Protein AF-A0A2N5A5X5-F1 (afdb_monomer)

Mean predicted aligned error: 16.69 Å

Foldseek 3Di:
DDDPVSVVVVVVVVVVVVVVVVVVVVVVVVVVVVVVVVPDDDDDDDDDDDDDDDDDDDDDDDDDDDDDDDDDDDDDDDPPVPQDPVNVVVVVCVVQQKDKDKDKDDDDDDDPPAADAADPFLPPFDVVRDRWIKMKIKIKHWPDDPPLKTKIWIWIKIWIFHPRDPDTDADPPDRTHIDTQWTKMWMACPDPQFRHKIKMWFRDWDDWDAPNRRRHTPDTDPADTWIWIWQRDDPPDTKIKIKGKDWDFACDPDDPDDPGTDTDIDIDIDID

Structure (mmCIF, N/CA/C/O backbone):
data_AF-A0A2N5A5X5-F1
#
_entry.id   AF-A0A2N5A5X5-F1
#
loop_
_atom_site.group_PDB
_atom_site.id
_atom_site.type_symbol
_atom_site.label_atom_id
_atom_site.label_alt_id
_atom_site.label_comp_id
_atom_site.label_asym_id
_atom_site.label_entity_id
_atom_site.label_seq_id
_atom_site.pdbx_PDB_ins_code
_atom_site.Cartn_x
_atom_site.Cartn_y
_atom_site.Cartn_z
_atom_site.occupancy
_atom_site.B_iso_or_equiv
_atom_site.auth_seq_id
_atom_site.auth_comp_id
_atom_site.auth_asym_id
_atom_site.auth_atom_id
_atom_site.pdbx_PDB_model_num
ATOM 1 N N . SER A 1 1 ? -44.713 15.590 -5.380 1.00 60.25 1 SER A N 1
ATOM 2 C CA . SER A 1 1 ? -43.383 15.881 -4.800 1.00 60.25 1 SER A CA 1
ATOM 3 C C . SER A 1 1 ? -43.465 17.233 -4.127 1.00 60.25 1 SER A C 1
ATOM 5 O O . SER A 1 1 ? -44.122 18.092 -4.697 1.00 60.25 1 SER A O 1
ATOM 7 N N . LEU A 1 2 ? -42.841 17.425 -2.958 1.00 70.38 2 LEU A N 1
ATOM 8 C CA . LEU A 1 2 ? -42.836 18.749 -2.321 1.00 70.38 2 LEU A CA 1
ATOM 9 C C . LEU A 1 2 ? -42.064 19.764 -3.176 1.00 70.38 2 LEU A C 1
ATOM 11 O O . LEU A 1 2 ? -40.990 19.417 -3.693 1.00 70.38 2 LEU A O 1
ATOM 15 N N . THR A 1 3 ? -42.582 20.990 -3.274 1.00 85.56 3 THR A N 1
ATOM 16 C CA . THR A 1 3 ? -41.899 22.139 -3.888 1.00 85.56 3 THR A CA 1
ATOM 17 C C . THR A 1 3 ? -40.674 22.559 -3.065 1.00 85.56 3 THR A C 1
ATOM 19 O O . THR A 1 3 ? -40.426 22.060 -1.965 1.00 85.56 3 THR A O 1
ATOM 22 N N . VAL A 1 4 ? -39.864 23.477 -3.601 1.00 76.88 4 VAL A N 1
ATOM 23 C CA . VAL A 1 4 ? -38.724 24.047 -2.859 1.00 76.88 4 VAL A CA 1
ATOM 24 C C . VAL A 1 4 ? -39.211 24.863 -1.653 1.00 76.88 4 VAL A C 1
ATOM 26 O O . VAL A 1 4 ? -38.610 24.791 -0.586 1.00 76.88 4 VAL A O 1
ATOM 29 N N . GLU A 1 5 ? -40.335 25.566 -1.796 1.00 81.75 5 GLU A N 1
ATOM 30 C CA . GLU A 1 5 ? -40.947 26.392 -0.747 1.00 81.75 5 GLU A CA 1
ATOM 31 C C . GLU A 1 5 ? -41.538 25.529 0.377 1.00 81.75 5 GLU A C 1
ATOM 33 O O . GLU A 1 5 ? -41.301 25.799 1.551 1.00 81.75 5 GLU A O 1
ATOM 38 N N . GLU A 1 6 ? -42.220 24.427 0.041 1.00 79.69 6 GLU A N 1
ATOM 39 C CA . GLU A 1 6 ? -42.735 23.467 1.031 1.00 79.69 6 GLU A CA 1
ATOM 40 C C . GLU A 1 6 ? -41.603 22.796 1.828 1.00 79.69 6 GLU A C 1
ATOM 42 O O . GLU A 1 6 ? -41.750 22.533 3.022 1.00 79.69 6 GLU A O 1
ATOM 47 N N . ARG A 1 7 ? -40.449 22.541 1.193 1.00 83.00 7 ARG A N 1
ATOM 48 C CA . ARG A 1 7 ? -39.249 22.028 1.879 1.00 83.00 7 ARG A CA 1
ATOM 49 C C . ARG A 1 7 ? -38.622 23.071 2.803 1.00 83.00 7 ARG A C 1
ATOM 51 O O . ARG A 1 7 ? -38.201 22.708 3.897 1.00 83.00 7 ARG A O 1
ATOM 58 N N . LEU A 1 8 ? -38.565 24.337 2.380 1.00 83.38 8 LEU A N 1
ATOM 59 C CA . LEU A 1 8 ? -38.083 25.446 3.209 1.00 83.38 8 LEU A CA 1
ATOM 60 C C . LEU A 1 8 ? -38.965 25.630 4.448 1.00 83.38 8 LEU A C 1
ATOM 62 O O . LEU A 1 8 ? -38.442 25.612 5.556 1.00 83.38 8 LEU A O 1
ATOM 66 N N . ALA A 1 9 ? -40.289 25.675 4.286 1.00 87.06 9 ALA A N 1
ATOM 67 C CA . ALA A 1 9 ? -41.224 25.783 5.408 1.00 87.06 9 ALA A CA 1
ATOM 68 C C . ALA A 1 9 ? -41.119 24.596 6.391 1.00 87.06 9 ALA A C 1
ATOM 70 O O . ALA A 1 9 ? -41.227 24.777 7.606 1.00 87.06 9 ALA A O 1
ATOM 71 N N . LEU A 1 10 ? -40.865 23.378 5.890 1.00 87.81 10 LEU A N 1
ATOM 72 C CA . LEU A 1 10 ? -40.613 22.206 6.737 1.00 87.81 10 LEU A CA 1
ATOM 73 C C . LEU A 1 10 ? -39.299 22.342 7.530 1.00 87.81 10 LEU A C 1
ATOM 75 O O . LEU A 1 10 ? -39.274 22.042 8.722 1.00 87.81 10 LEU A O 1
ATOM 79 N N . LEU A 1 11 ? -38.229 22.820 6.883 1.00 86.06 11 LEU A N 1
ATOM 80 C CA . LEU A 1 11 ? -36.921 23.066 7.502 1.00 86.06 11 LEU A CA 1
ATOM 81 C C . LEU A 1 11 ? -36.975 24.178 8.557 1.00 86.06 11 LEU A C 1
ATOM 83 O O . LEU A 1 11 ? -36.441 23.999 9.647 1.00 86.06 11 LEU A O 1
ATOM 87 N N . GLU A 1 12 ? -37.645 25.294 8.270 1.00 88.88 12 GLU A N 1
ATOM 88 C CA . GLU A 1 12 ? -37.845 26.398 9.218 1.00 88.88 12 GLU A CA 1
ATOM 89 C C . GLU A 1 12 ? -38.628 25.937 10.451 1.00 88.88 12 GLU A C 1
ATOM 91 O O . GLU A 1 12 ? -38.222 26.211 11.583 1.00 88.88 12 GLU A O 1
ATOM 96 N N . LYS A 1 13 ? -39.695 25.151 10.249 1.00 91.25 13 LYS A N 1
ATOM 97 C CA . LYS A 1 13 ? -40.449 24.539 11.346 1.00 91.25 13 LYS A CA 1
ATOM 98 C C . LYS A 1 13 ? -39.568 23.613 12.195 1.00 91.25 13 LYS A C 1
ATOM 100 O O . LYS A 1 13 ? -39.533 23.765 13.415 1.00 91.25 13 LYS A O 1
ATOM 105 N N . GLN A 1 14 ? -38.836 22.686 11.573 1.00 89.19 14 GLN A N 1
ATOM 106 C CA . GLN A 1 14 ? -37.948 21.765 12.294 1.00 89.19 14 GLN A CA 1
ATOM 107 C C . GLN A 1 14 ? -36.818 22.501 13.026 1.00 89.19 14 GLN A C 1
ATOM 109 O O . GLN A 1 14 ? -36.423 22.087 14.117 1.00 89.19 14 GLN A O 1
ATOM 114 N N . LEU A 1 15 ? -36.315 23.606 12.469 1.00 89.88 15 LEU A N 1
ATOM 115 C CA . LEU A 1 15 ? -35.327 24.463 13.119 1.00 89.88 15 LEU A CA 1
ATOM 116 C C . LEU A 1 15 ? -35.915 25.153 14.359 1.00 89.88 15 LEU A C 1
ATOM 118 O O . LEU A 1 15 ? -35.233 25.226 15.383 1.00 89.88 15 LEU A O 1
ATOM 122 N N . GLN A 1 16 ? -37.172 25.609 14.311 1.00 90.88 16 GLN A N 1
ATOM 123 C CA . GLN A 1 16 ? -37.850 26.172 15.481 1.00 90.88 16 GLN A CA 1
ATOM 124 C C . GLN A 1 16 ? -38.083 25.108 16.567 1.00 90.88 16 GLN A C 1
ATOM 126 O O . GLN A 1 16 ? -37.719 25.342 17.718 1.00 90.88 16 GLN A O 1
ATOM 131 N N . GLU A 1 17 ? -38.606 23.932 16.208 1.00 90.88 17 GLU A N 1
ATOM 132 C CA . GLU A 1 17 ? -38.861 22.824 17.145 1.00 90.88 17 GLU A CA 1
ATOM 133 C C . GLU A 1 17 ? -37.566 22.397 17.872 1.00 90.88 17 GLU A C 1
ATOM 135 O O . GLU A 1 17 ? -37.519 22.396 19.104 1.00 90.88 17 GLU A O 1
ATOM 140 N N . ASN A 1 18 ? -36.469 22.181 17.131 1.00 85.44 18 ASN A N 1
ATOM 141 C CA . ASN A 1 18 ? -35.140 21.927 17.711 1.00 85.44 18 ASN A CA 1
ATOM 142 C C . ASN A 1 18 ? -34.638 23.090 18.588 1.00 85.44 18 ASN A C 1
ATOM 144 O O . ASN A 1 18 ? -33.965 22.867 19.594 1.00 85.44 18 ASN A O 1
ATOM 148 N N . THR A 1 19 ? -34.935 24.343 18.230 1.00 91.25 19 THR A N 1
ATOM 149 C CA . THR A 1 19 ? -34.504 25.515 19.013 1.00 91.25 19 THR A CA 1
ATOM 150 C C . THR A 1 19 ? -35.229 25.598 20.359 1.00 91.25 19 THR A C 1
ATOM 152 O O . THR A 1 19 ? -34.624 25.989 21.363 1.00 91.25 19 THR A O 1
ATOM 155 N N . GLU A 1 20 ? -36.503 25.212 20.410 1.00 90.88 20 GLU A N 1
ATOM 156 C CA . GLU A 1 20 ? -37.296 25.175 21.640 1.00 90.88 20 GLU A CA 1
ATOM 157 C C . GLU A 1 20 ? -36.877 24.016 22.561 1.00 90.88 20 GLU A C 1
ATOM 159 O O . GLU A 1 20 ? -36.690 24.236 23.763 1.00 90.88 20 GLU A O 1
ATOM 164 N N . GLU A 1 21 ? -36.607 22.828 22.011 1.00 88.56 21 GLU A N 1
ATOM 165 C CA . GLU A 1 21 ? -36.053 21.689 22.758 1.00 88.56 21 GLU A CA 1
ATOM 166 C C . GLU A 1 21 ? -34.650 21.996 23.309 1.00 88.56 21 GLU A C 1
ATOM 168 O O . GLU A 1 21 ? -34.399 21.904 24.510 1.00 88.56 21 GLU A O 1
ATOM 173 N N . LEU A 1 22 ? -33.740 22.503 22.476 1.00 85.06 22 LEU A N 1
ATOM 174 C CA . LEU A 1 22 ? -32.375 22.838 22.893 1.00 85.06 22 LEU A CA 1
ATOM 175 C C . LEU A 1 22 ? -32.347 23.963 23.954 1.00 85.06 22 LEU A C 1
ATOM 177 O O . LEU A 1 22 ? -31.417 24.046 24.766 1.00 85.06 22 LEU A O 1
ATOM 181 N N . LYS A 1 23 ? -33.385 24.809 24.004 1.00 91.88 23 LYS A N 1
ATOM 182 C CA . LYS A 1 23 ? -33.615 25.802 25.067 1.00 91.88 23 LYS A CA 1
ATOM 183 C C . LYS A 1 23 ? -34.139 25.165 26.361 1.00 91.88 23 LYS A C 1
ATOM 185 O O . LYS A 1 23 ? -33.672 25.562 27.433 1.00 91.88 23 LYS A O 1
ATOM 190 N N . SER A 1 24 ? -35.054 24.194 26.295 1.00 90.19 24 SER A N 1
ATOM 191 C CA . SER A 1 24 ? -35.560 23.488 27.482 1.00 90.19 24 SER A CA 1
ATOM 192 C C . SER A 1 24 ? -34.461 22.630 28.126 1.00 90.19 24 SER A C 1
ATOM 194 O O . SER A 1 24 ? -34.181 22.804 29.316 1.00 90.19 24 SER A O 1
ATOM 196 N N . THR A 1 25 ? -33.720 21.847 27.332 1.00 86.12 25 THR A N 1
ATOM 197 C CA . THR A 1 25 ? -32.574 21.043 27.790 1.00 86.12 25 THR A CA 1
ATOM 198 C C . THR A 1 25 ? -31.506 21.913 28.458 1.00 86.12 25 THR A C 1
ATOM 200 O O . THR A 1 25 ? -30.990 21.564 29.519 1.00 86.12 25 THR A O 1
ATOM 203 N N . LYS A 1 26 ? -31.186 23.094 27.904 1.00 88.12 26 LYS A N 1
ATOM 204 C CA . LYS A 1 26 ? -30.238 24.038 28.533 1.00 88.12 26 LYS A CA 1
ATOM 205 C C . LYS A 1 26 ? -30.724 24.555 29.890 1.00 88.12 26 LYS A C 1
ATOM 207 O O . LYS A 1 26 ? -29.905 24.717 30.800 1.00 88.12 26 LYS A O 1
ATOM 212 N N . ALA A 1 27 ? -32.023 24.812 30.050 1.00 88.69 27 ALA A N 1
ATOM 213 C CA . ALA A 1 27 ? -32.594 25.247 31.324 1.00 88.69 27 ALA A CA 1
ATOM 214 C C . ALA A 1 27 ? -32.559 24.123 32.376 1.00 88.69 27 ALA A C 1
ATOM 216 O O . ALA A 1 27 ? -32.171 24.358 33.522 1.00 88.69 27 ALA A O 1
ATOM 217 N N . GLU A 1 28 ? -32.884 22.895 31.979 1.00 88.31 28 GLU A N 1
ATOM 218 C CA . GLU A 1 28 ? -32.820 21.705 32.830 1.00 88.31 28 GLU A CA 1
ATOM 219 C C . GLU A 1 28 ? -31.385 21.372 33.267 1.00 88.31 28 GLU A C 1
ATOM 221 O O . GLU A 1 28 ? -31.108 21.268 34.462 1.00 88.31 28 GLU A O 1
ATOM 226 N N . LEU A 1 29 ? -30.435 21.319 32.331 1.00 82.50 29 LEU A N 1
ATOM 227 C CA . LEU A 1 29 ? -29.019 21.059 32.617 1.00 82.50 29 LEU A CA 1
ATOM 228 C C . LEU A 1 29 ? -28.423 22.154 33.532 1.00 82.50 29 LEU A C 1
ATOM 230 O O . LEU A 1 29 ? -27.570 21.882 34.381 1.00 82.50 29 LEU A O 1
ATOM 234 N N . THR A 1 30 ? -28.927 23.390 33.440 1.00 87.75 30 THR A N 1
ATOM 235 C CA . THR A 1 30 ? -28.588 24.473 34.379 1.00 87.75 30 THR A CA 1
ATOM 236 C C . THR A 1 30 ? -29.135 24.211 35.788 1.00 87.75 30 THR A C 1
ATOM 238 O O . THR A 1 30 ? -28.389 24.385 36.752 1.00 87.75 30 THR A O 1
ATOM 241 N N . ARG A 1 31 ? -30.381 23.729 35.928 1.00 84.50 31 ARG A N 1
ATOM 242 C CA . ARG A 1 31 ? -30.954 23.318 37.227 1.00 84.50 31 ARG A CA 1
ATOM 243 C C . ARG A 1 31 ? -30.174 22.157 37.848 1.00 84.50 31 ARG A C 1
ATOM 245 O O . ARG A 1 31 ? -29.788 22.253 39.010 1.00 84.50 31 ARG A O 1
ATOM 252 N N . TYR A 1 32 ? -29.848 21.116 37.077 1.00 79.62 32 TYR A N 1
ATOM 253 C CA . TYR A 1 32 ? -29.013 20.000 37.546 1.00 79.62 32 TYR A CA 1
ATOM 254 C C . TYR A 1 32 ? -27.641 20.474 38.054 1.00 79.62 32 TYR A C 1
ATOM 256 O O . TYR A 1 32 ? -27.210 20.081 39.137 1.00 79.62 32 TYR A O 1
ATOM 264 N N . ARG A 1 33 ? -26.974 21.387 37.333 1.00 78.50 33 ARG A N 1
ATOM 265 C CA . ARG A 1 33 ? -25.692 21.985 37.763 1.00 78.50 33 ARG A CA 1
ATOM 266 C C . ARG A 1 33 ? -25.801 22.876 39.004 1.00 78.50 33 ARG A C 1
ATOM 268 O O . ARG A 1 33 ? -24.793 23.081 39.678 1.00 78.50 33 ARG A O 1
ATOM 275 N N . GLN A 1 34 ? -26.975 23.429 39.298 1.00 78.94 34 GLN A N 1
ATOM 276 C CA . GLN A 1 34 ? -27.229 24.166 40.540 1.00 78.94 34 GLN A CA 1
ATOM 277 C C . GLN A 1 34 ? -27.486 23.202 41.709 1.00 78.94 34 GLN A C 1
ATOM 279 O O . GLN A 1 34 ? -26.935 23.411 42.787 1.00 78.94 34 GLN A O 1
ATOM 284 N N . ALA A 1 35 ? -28.219 22.108 41.478 1.00 75.31 35 ALA A N 1
ATOM 285 C CA . ALA A 1 35 ? -28.455 21.063 42.475 1.00 75.31 35 ALA A CA 1
ATOM 286 C C . ALA A 1 35 ? -27.166 20.310 42.875 1.00 75.31 35 ALA A C 1
ATOM 288 O O . ALA A 1 35 ? -26.905 20.155 44.066 1.00 75.31 35 ALA A O 1
ATOM 289 N N . ASP A 1 36 ? -26.306 19.923 41.919 1.00 74.69 36 ASP A N 1
ATOM 290 C CA . ASP A 1 36 ? -25.011 19.277 42.227 1.00 74.69 36 ASP A CA 1
ATOM 291 C C . ASP A 1 36 ? -24.099 20.187 43.066 1.00 74.69 36 ASP A C 1
ATOM 293 O O . ASP A 1 36 ? -23.417 19.730 43.981 1.00 74.69 36 ASP A O 1
ATOM 297 N N . LYS A 1 37 ? -24.130 21.503 42.816 1.00 66.25 37 LYS A N 1
ATOM 298 C CA . LYS A 1 37 ? -23.392 22.484 43.626 1.00 66.25 37 LYS A CA 1
ATOM 299 C C . LYS A 1 37 ? -23.949 22.648 45.040 1.00 66.25 37 LYS A C 1
ATOM 301 O O . LYS A 1 37 ? -23.172 22.955 45.937 1.00 66.25 37 LYS A O 1
ATOM 306 N N . ALA A 1 38 ? -25.251 22.448 45.246 1.00 63.28 38 ALA A N 1
ATOM 307 C CA . ALA A 1 38 ? -25.873 22.525 46.568 1.00 63.28 38 ALA A CA 1
ATOM 308 C C . ALA A 1 38 ? -25.585 21.287 47.443 1.00 63.28 38 ALA A C 1
ATOM 310 O O . ALA A 1 38 ? -25.568 21.403 48.664 1.00 63.28 38 ALA A O 1
ATOM 311 N N . ASN A 1 39 ? -25.310 20.126 46.835 1.00 60.38 39 ASN A N 1
ATOM 312 C CA . ASN A 1 39 ? -25.092 18.855 47.541 1.00 60.38 39 ASN A CA 1
ATOM 313 C C . ASN A 1 39 ? -23.618 18.537 47.883 1.00 60.38 39 ASN A C 1
ATOM 315 O O . ASN A 1 39 ? -23.330 17.455 48.397 1.00 60.38 39 ASN A O 1
ATOM 319 N N . ARG A 1 40 ? -22.663 19.441 47.620 1.00 51.72 40 ARG A N 1
ATOM 320 C CA . ARG A 1 40 ? -21.234 19.213 47.912 1.00 51.72 40 ARG A CA 1
ATOM 321 C C . ARG A 1 40 ? -20.801 19.811 49.251 1.00 51.72 40 ARG A C 1
ATOM 323 O O . ARG A 1 40 ? -20.411 20.974 49.322 1.00 51.72 40 ARG A O 1
ATOM 330 N N . ASN A 1 41 ? -20.760 18.973 50.286 1.00 40.91 41 ASN A N 1
ATOM 331 C CA . ASN A 1 41 ? -20.000 19.271 51.504 1.00 40.91 41 ASN A CA 1
ATOM 332 C C . ASN A 1 41 ? -18.488 19.344 51.190 1.00 40.91 41 ASN A C 1
ATOM 334 O O . ASN A 1 41 ? -17.979 18.466 50.487 1.00 40.91 41 ASN A O 1
ATOM 338 N N . PRO A 1 42 ? -17.746 20.343 51.703 1.00 45.03 42 PRO A N 1
ATOM 339 C CA . PRO A 1 42 ? -16.303 20.432 51.508 1.00 45.03 42 PRO A CA 1
ATOM 340 C C . PRO A 1 42 ? -15.548 19.479 52.449 1.00 45.03 42 PRO A C 1
ATOM 342 O O . PRO A 1 42 ? -15.721 19.527 53.664 1.00 45.03 42 PRO A O 1
ATOM 345 N N . VAL A 1 43 ? -14.660 18.656 51.886 1.00 32.25 43 VAL A N 1
ATOM 346 C CA . VAL A 1 43 ? -13.642 17.892 52.632 1.00 32.25 43 VAL A CA 1
ATOM 347 C C . VAL A 1 43 ? -12.298 18.611 52.485 1.00 32.25 43 VAL A C 1
ATOM 349 O O . VAL A 1 43 ? -11.981 19.117 51.408 1.00 32.25 43 VAL A O 1
ATOM 352 N N . SER A 1 44 ? -11.526 18.698 53.569 1.00 34.22 44 SER A N 1
ATOM 353 C CA . SER A 1 44 ? -10.339 19.556 53.676 1.00 34.22 44 SER A CA 1
ATOM 354 C C . SER A 1 44 ? -9.013 18.790 53.705 1.00 34.22 44 SER A C 1
ATOM 356 O O . SER A 1 44 ? -8.912 17.817 54.441 1.00 34.22 44 SER A O 1
ATOM 358 N N . SER A 1 45 ? -7.999 19.363 53.043 1.00 31.45 45 SER A N 1
ATOM 359 C CA . SER A 1 45 ? -6.560 19.297 53.382 1.00 31.45 45 SER A CA 1
ATOM 360 C C . SER A 1 45 ? -5.857 17.929 53.443 1.00 31.45 45 SER A C 1
ATOM 362 O O . SER A 1 45 ? -6.132 17.135 54.333 1.00 31.45 45 SER A O 1
ATOM 364 N N . ALA A 1 46 ? -4.801 17.735 52.641 1.00 28.00 46 ALA A N 1
ATOM 365 C CA . ALA A 1 46 ? -3.404 17.999 53.050 1.00 28.00 46 ALA A CA 1
ATOM 366 C C . ALA A 1 46 ? -2.381 17.514 51.985 1.00 28.00 46 ALA A C 1
ATOM 368 O O . ALA A 1 46 ? -2.731 16.680 51.158 1.00 28.00 46 ALA A O 1
ATOM 369 N N . ASP A 1 47 ? -1.153 18.055 52.057 1.00 28.56 47 ASP A N 1
ATOM 370 C CA . ASP A 1 47 ? 0.157 17.495 51.639 1.00 28.56 47 ASP A CA 1
ATOM 371 C C . ASP A 1 47 ? 0.402 17.070 50.157 1.00 28.56 47 ASP A C 1
ATOM 373 O O . ASP A 1 47 ? -0.489 16.625 49.445 1.00 28.56 47 ASP A O 1
ATOM 377 N N . GLU A 1 48 ? 1.602 17.197 49.564 1.00 29.67 48 GLU A N 1
ATOM 378 C CA . GLU A 1 48 ? 2.849 17.870 49.985 1.00 29.67 48 GLU A CA 1
ATOM 379 C C . GLU A 1 48 ? 3.663 18.374 48.757 1.00 29.67 48 GLU A C 1
ATOM 381 O O . GLU A 1 48 ? 3.304 18.124 47.605 1.00 29.67 48 GLU A O 1
ATOM 386 N N . LYS A 1 49 ? 4.775 19.096 48.978 1.00 28.58 49 LYS A N 1
ATOM 387 C CA . LYS A 1 49 ? 5.743 19.498 47.925 1.00 28.58 49 LYS A CA 1
ATOM 388 C C . LYS A 1 49 ? 6.867 18.462 47.784 1.00 28.58 49 LYS A C 1
ATOM 390 O O . LYS A 1 49 ? 7.329 17.999 48.814 1.00 28.58 49 LYS A O 1
ATOM 395 N N . ILE A 1 50 ? 7.445 18.279 46.583 1.00 26.52 50 ILE A N 1
ATOM 396 C CA . ILE A 1 50 ? 8.897 18.011 46.379 1.00 26.52 50 ILE A CA 1
ATOM 397 C C . ILE A 1 50 ? 9.331 18.162 44.900 1.00 26.52 50 ILE A C 1
ATOM 399 O O . ILE A 1 50 ? 8.645 17.709 43.987 1.00 26.52 50 ILE A O 1
ATOM 403 N N . GLN A 1 51 ? 10.491 18.798 44.686 1.00 26.53 51 GLN A N 1
ATOM 404 C CA . GLN A 1 51 ? 11.356 18.846 43.482 1.00 26.53 51 GLN A CA 1
ATOM 405 C C . GLN A 1 51 ? 12.610 19.699 43.841 1.00 26.53 51 GLN A C 1
ATOM 407 O O . GLN A 1 51 ? 12.529 20.403 44.854 1.00 26.53 51 GLN A O 1
ATOM 412 N N . PRO A 1 52 ? 13.711 19.783 43.047 1.00 40.34 52 PRO A N 1
ATOM 413 C CA . PRO A 1 52 ? 14.158 18.979 41.888 1.00 40.34 52 PRO A CA 1
ATOM 414 C C . PRO A 1 52 ? 15.679 18.601 41.899 1.00 40.34 52 PRO A C 1
ATOM 416 O O . PRO A 1 52 ? 16.433 19.104 42.723 1.00 40.34 52 PRO A O 1
ATOM 419 N N . THR A 1 53 ? 16.146 17.835 40.896 1.00 24.91 53 THR A N 1
ATOM 420 C CA . THR A 1 53 ? 17.524 17.809 40.306 1.00 24.91 53 THR A CA 1
ATOM 421 C C . THR A 1 53 ? 17.422 17.118 38.916 1.00 24.91 53 THR A C 1
ATOM 423 O O . THR A 1 53 ? 16.669 16.158 38.801 1.00 24.91 53 THR A O 1
ATOM 426 N N . THR A 1 54 ? 17.889 17.614 37.750 1.00 25.50 54 THR A N 1
ATOM 427 C CA . THR A 1 54 ? 19.250 17.942 37.224 1.00 25.50 54 THR A CA 1
ATOM 428 C C . THR A 1 54 ? 20.204 16.736 37.166 1.00 25.50 54 THR A C 1
ATOM 430 O O . THR A 1 54 ? 20.348 16.076 38.187 1.00 25.50 54 THR A O 1
ATOM 433 N N . ASN A 1 55 ? 20.960 16.420 36.097 1.00 27.19 55 ASN A N 1
ATOM 434 C CA . ASN A 1 55 ? 21.245 17.039 34.771 1.00 27.19 55 ASN A CA 1
ATOM 435 C C . ASN A 1 55 ? 22.005 15.983 33.896 1.00 27.19 55 ASN A C 1
ATOM 437 O O . ASN A 1 55 ? 22.560 15.063 34.489 1.00 27.19 55 ASN A O 1
ATOM 441 N N . SER A 1 56 ? 22.165 15.970 32.556 1.00 25.83 56 SER A N 1
ATOM 442 C CA . SER A 1 56 ? 21.783 16.796 31.371 1.00 25.83 56 SER A CA 1
ATOM 443 C C . SER A 1 56 ? 21.508 15.811 30.170 1.00 25.83 56 SER A C 1
ATOM 445 O O . SER A 1 56 ? 20.925 14.773 30.454 1.00 25.83 56 SER A O 1
ATOM 447 N N . ALA A 1 57 ? 21.823 15.927 28.854 1.00 25.92 57 ALA A N 1
ATOM 448 C CA . ALA A 1 57 ? 22.512 16.894 27.968 1.00 25.92 57 ALA A CA 1
ATOM 449 C C . ALA A 1 57 ? 22.174 16.713 26.449 1.00 25.92 57 ALA A C 1
ATOM 451 O O . ALA A 1 57 ? 21.835 15.626 25.998 1.00 25.92 57 ALA A O 1
ATOM 452 N N . THR A 1 58 ? 22.346 17.800 25.683 1.00 24.30 58 THR A N 1
ATOM 453 C CA . THR A 1 58 ? 22.698 17.982 24.244 1.00 24.30 58 THR A CA 1
ATOM 454 C C . THR A 1 58 ? 22.403 16.918 23.159 1.00 24.30 58 THR A C 1
ATOM 456 O O . THR A 1 58 ? 23.173 15.984 22.964 1.00 24.30 58 THR A O 1
ATOM 459 N N . SER A 1 59 ? 21.483 17.237 22.236 1.00 26.00 59 SER A N 1
ATOM 460 C CA . SER A 1 59 ? 21.821 17.613 20.835 1.00 26.00 59 SER A CA 1
ATOM 461 C C . SER A 1 59 ? 20.594 18.172 20.085 1.00 26.00 59 SER A C 1
ATOM 463 O O . SER A 1 59 ? 19.458 17.927 20.482 1.00 26.00 59 SER A O 1
ATOM 465 N N . THR A 1 60 ? 20.810 18.998 19.052 1.00 24.61 60 THR A N 1
ATOM 466 C CA . THR A 1 60 ? 19.766 19.844 18.433 1.00 24.61 60 THR A CA 1
ATOM 467 C C . THR A 1 60 ? 19.641 19.657 16.920 1.00 24.61 60 THR A C 1
ATOM 469 O O . THR A 1 60 ? 20.586 19.962 16.197 1.00 24.61 60 THR A O 1
ATOM 472 N N . ILE A 1 61 ? 18.436 19.330 16.441 1.00 26.09 61 ILE A N 1
ATOM 473 C CA . ILE A 1 61 ? 17.893 19.787 15.147 1.00 26.09 61 ILE A CA 1
ATOM 474 C C . ILE A 1 61 ? 16.441 20.231 15.407 1.00 26.09 61 ILE A C 1
ATOM 476 O O . ILE A 1 61 ? 15.760 19.651 16.251 1.00 26.09 61 ILE A O 1
ATOM 480 N N . ALA A 1 62 ? 15.993 21.316 14.770 1.00 30.64 62 ALA A N 1
ATOM 481 C CA . ALA A 1 62 ? 14.795 22.054 15.180 1.00 30.64 62 ALA A CA 1
ATOM 482 C C . ALA A 1 62 ? 13.518 21.666 14.413 1.00 30.64 62 ALA A C 1
ATOM 484 O O . ALA A 1 62 ? 13.516 21.692 13.185 1.00 30.64 62 ALA A O 1
ATOM 485 N N . ALA A 1 63 ? 12.417 21.425 15.141 1.00 30.12 63 ALA A N 1
ATOM 486 C CA . ALA A 1 63 ? 11.042 21.466 14.623 1.00 30.12 63 ALA A CA 1
ATOM 487 C C . ALA A 1 63 ? 9.998 21.493 15.767 1.00 30.12 63 ALA A C 1
ATOM 489 O O . ALA A 1 63 ? 9.455 20.447 16.124 1.00 30.12 63 ALA A O 1
ATOM 490 N N . THR A 1 64 ? 9.670 22.665 16.339 1.00 26.22 64 THR A N 1
ATOM 491 C CA . THR A 1 64 ? 8.585 22.735 17.345 1.00 26.22 64 THR A CA 1
ATOM 492 C C . THR A 1 64 ? 7.814 24.057 17.399 1.00 26.22 64 THR A C 1
ATOM 494 O O . THR A 1 64 ? 8.394 25.131 17.500 1.00 26.22 64 THR A O 1
ATOM 497 N N . SER A 1 65 ? 6.483 23.912 17.430 1.00 28.14 65 SER A N 1
ATOM 498 C CA . SER A 1 65 ? 5.481 24.722 18.151 1.00 28.14 65 SER A CA 1
ATOM 499 C C . SER A 1 65 ? 5.527 26.257 18.111 1.00 28.14 65 SER A C 1
ATOM 501 O O . SER A 1 65 ? 6.358 26.903 18.747 1.00 28.14 65 SER A O 1
ATOM 503 N N . SER A 1 66 ? 4.440 26.836 17.600 1.00 27.55 66 SER A N 1
ATOM 504 C CA . SER A 1 66 ? 3.924 28.126 18.063 1.00 27.55 66 SER A CA 1
ATOM 505 C C . SER A 1 66 ? 3.519 28.055 19.547 1.00 27.55 66 SER A C 1
ATOM 507 O O . SER A 1 66 ? 2.527 27.411 19.895 1.00 27.55 66 SER A O 1
ATOM 509 N N . THR A 1 67 ? 4.263 28.728 20.424 1.00 25.12 67 THR A N 1
ATOM 510 C CA . THR A 1 67 ? 3.952 28.830 21.860 1.00 25.12 67 THR A CA 1
ATOM 511 C C . THR A 1 67 ? 2.674 29.635 22.110 1.00 25.12 67 THR A C 1
ATOM 513 O O . THR A 1 67 ? 2.632 30.832 21.834 1.00 25.12 67 THR A O 1
ATOM 516 N N . SER A 1 68 ? 1.655 29.023 22.721 1.00 28.91 68 SER A N 1
ATOM 517 C CA . SER A 1 68 ? 0.497 29.741 23.271 1.00 28.91 68 SER A CA 1
ATOM 518 C C . SER A 1 68 ? 0.672 29.974 24.777 1.00 28.91 68 SER A C 1
ATOM 520 O O . SER A 1 68 ? 0.427 29.076 25.588 1.00 28.91 68 SER A O 1
ATOM 522 N N . ASN A 1 69 ? 1.094 31.181 25.163 1.00 28.52 69 ASN A N 1
ATOM 523 C CA . ASN A 1 69 ? 1.211 31.566 26.571 1.00 28.52 69 ASN A CA 1
ATOM 524 C C . ASN A 1 69 ? -0.158 31.547 27.270 1.00 28.52 69 ASN A C 1
ATOM 526 O O . ASN A 1 69 ? -1.123 32.134 26.784 1.00 28.52 69 ASN A O 1
ATOM 530 N N . LYS A 1 70 ? -0.226 30.940 28.462 1.00 31.86 70 LYS A N 1
ATOM 531 C CA . LYS A 1 70 ? -1.360 31.123 29.377 1.00 31.86 70 LYS A CA 1
ATOM 532 C C . LYS A 1 70 ? -1.202 32.437 30.142 1.00 31.86 70 LYS A C 1
ATOM 534 O O . LYS A 1 70 ? -0.520 32.476 31.162 1.00 31.86 70 LYS A O 1
ATOM 539 N N . THR A 1 71 ? -1.911 33.472 29.713 1.00 27.31 71 THR A N 1
ATOM 540 C CA . THR A 1 71 ? -2.279 34.612 30.564 1.00 27.31 71 THR A CA 1
ATOM 541 C C . THR A 1 71 ? -3.791 34.610 30.734 1.00 27.31 71 THR A C 1
ATOM 543 O O . THR A 1 71 ? -4.538 34.635 29.759 1.00 27.31 71 THR A O 1
ATOM 546 N N . GLY A 1 72 ? -4.257 34.517 31.980 1.00 34.88 72 GLY A N 1
ATOM 547 C CA . GLY A 1 72 ? -5.685 34.504 32.275 1.00 34.88 72 GLY A CA 1
ATOM 548 C C . GLY A 1 72 ? -6.298 35.895 32.148 1.00 34.88 72 GLY A C 1
ATOM 549 O O . GLY A 1 72 ? -5.726 36.867 32.632 1.00 34.88 72 GLY A O 1
ATOM 550 N N . ASN A 1 73 ? -7.486 35.975 31.552 1.00 29.06 73 ASN A N 1
ATOM 551 C CA . ASN A 1 73 ? -8.409 37.088 31.744 1.00 29.06 73 ASN A CA 1
ATOM 552 C C . ASN A 1 73 ? -9.845 36.585 31.577 1.00 29.06 73 ASN A C 1
ATOM 554 O O . ASN A 1 73 ? -10.157 35.886 30.613 1.00 29.06 73 ASN A O 1
ATOM 558 N N . SER A 1 74 ? -10.721 36.944 32.514 1.00 41.25 74 SER A N 1
ATOM 559 C CA . SER A 1 74 ? -12.148 36.629 32.434 1.00 41.25 74 SER A CA 1
ATOM 560 C C . SER A 1 74 ? -12.818 37.536 31.405 1.00 41.25 74 SER A C 1
ATOM 562 O O . SER A 1 74 ? -13.174 38.670 31.716 1.00 41.25 74 SER A O 1
ATOM 564 N N . ALA A 1 75 ? -13.004 37.033 30.186 1.00 33.19 75 ALA A N 1
ATOM 565 C CA . ALA A 1 75 ? -13.783 37.686 29.140 1.00 33.19 75 ALA A CA 1
ATOM 566 C C . ALA A 1 75 ? -15.034 36.856 28.824 1.00 33.19 75 ALA A C 1
ATOM 568 O O . ALA A 1 75 ? -14.983 35.628 28.767 1.00 33.19 75 ALA A O 1
ATOM 569 N N . THR A 1 76 ? -16.171 37.522 28.630 1.00 34.72 76 THR A N 1
ATOM 570 C CA . THR A 1 76 ? -17.443 36.877 28.293 1.00 34.72 76 THR A CA 1
ATOM 571 C C . THR A 1 76 ? -17.373 36.234 26.911 1.00 34.72 76 THR A C 1
ATOM 573 O O . THR A 1 76 ? -17.253 36.925 25.900 1.00 34.72 76 THR A O 1
ATOM 576 N N . THR A 1 77 ? -17.485 34.905 26.857 1.00 32.28 77 THR A N 1
ATOM 577 C CA . THR A 1 77 ? -17.480 34.142 25.603 1.00 32.28 77 THR A CA 1
ATOM 578 C C . THR A 1 77 ? -18.704 34.485 24.753 1.00 32.28 77 THR A C 1
ATOM 580 O O . THR A 1 77 ? -19.763 33.870 24.886 1.00 32.28 77 THR A O 1
ATOM 583 N N . LYS A 1 78 ? -18.557 35.451 23.840 1.00 36.53 78 LYS A N 1
ATOM 584 C CA . LYS A 1 78 ? -19.419 35.518 22.659 1.00 36.53 78 LYS A CA 1
ATOM 585 C C . LYS A 1 78 ? -19.219 34.227 21.873 1.00 36.53 78 LYS A C 1
ATOM 587 O O . LYS A 1 78 ? -18.090 33.877 21.536 1.00 36.53 78 LYS A O 1
ATOM 592 N N . VAL A 1 79 ? -20.311 33.524 21.596 1.00 41.00 79 VAL A N 1
ATOM 593 C CA . VAL A 1 79 ? -20.298 32.408 20.650 1.00 41.00 79 VAL A CA 1
ATOM 594 C C . VAL A 1 79 ? -20.305 33.019 19.254 1.00 41.00 79 VAL A C 1
ATOM 596 O O . VAL A 1 79 ? -21.362 33.327 18.709 1.00 41.00 79 VAL A O 1
ATOM 599 N N . ASN A 1 80 ? -19.113 33.263 18.710 1.00 45.53 80 ASN A N 1
ATOM 600 C CA . ASN A 1 80 ? -18.963 33.562 17.293 1.00 45.53 80 ASN A CA 1
ATOM 601 C C . ASN A 1 80 ? -19.216 32.250 16.544 1.00 45.53 80 ASN A C 1
ATOM 603 O O . ASN A 1 80 ? -18.434 31.311 16.665 1.00 45.53 80 ASN A O 1
ATOM 607 N N . ASN A 1 81 ? -20.330 32.173 15.821 1.00 58.12 81 ASN A N 1
ATOM 608 C CA . ASN A 1 81 ? -20.791 30.955 15.145 1.00 58.12 81 ASN A CA 1
ATOM 609 C C . ASN A 1 81 ? -20.134 30.762 13.758 1.00 58.12 81 ASN A C 1
ATOM 611 O O . ASN A 1 81 ? -20.678 30.073 12.896 1.00 58.12 81 ASN A O 1
ATOM 615 N N . ASP A 1 82 ? -18.980 31.400 13.546 1.00 60.81 82 ASP A N 1
ATOM 616 C CA . ASP A 1 82 ? -18.261 31.475 12.276 1.00 60.81 82 ASP A CA 1
ATOM 617 C C . ASP A 1 82 ? -17.482 30.175 12.030 1.00 60.81 82 ASP A C 1
ATOM 619 O O . ASP A 1 82 ? -16.268 30.112 12.229 1.00 60.81 82 ASP A O 1
ATOM 623 N N . LEU A 1 83 ? -18.198 29.125 11.611 1.00 74.19 83 LEU A N 1
ATOM 624 C CA . LEU A 1 83 ? -17.605 27.859 11.170 1.00 74.19 83 LEU A CA 1
ATOM 625 C C . LEU A 1 83 ? -16.540 28.134 10.107 1.00 74.19 83 LEU A C 1
ATOM 627 O O . LEU A 1 83 ? -16.837 28.619 9.012 1.00 74.19 83 LEU A O 1
ATOM 631 N N . THR A 1 84 ? -15.287 27.813 10.418 1.00 84.75 84 THR A N 1
ATOM 632 C CA . THR A 1 84 ? -14.188 28.044 9.485 1.00 84.75 84 THR A CA 1
ATOM 633 C C . THR A 1 84 ? -14.302 27.113 8.280 1.00 84.75 84 THR A C 1
ATOM 635 O O . THR A 1 84 ? -14.776 25.980 8.379 1.00 84.75 84 THR A O 1
ATOM 638 N N . LEU A 1 85 ? -13.763 27.536 7.131 1.00 83.31 85 LEU A N 1
ATOM 639 C CA . LEU A 1 85 ? -13.650 26.670 5.948 1.00 83.31 85 LEU A CA 1
ATOM 640 C C . LEU A 1 85 ? -12.906 25.355 6.250 1.00 83.31 85 LEU A C 1
ATOM 642 O O . LEU A 1 85 ? -13.155 24.349 5.589 1.00 83.31 85 LEU A O 1
ATOM 646 N N . LYS A 1 86 ? -12.033 25.337 7.270 1.00 84.75 86 LYS A N 1
ATOM 647 C CA . LYS A 1 86 ? -11.388 24.116 7.763 1.00 84.75 86 LYS A CA 1
ATOM 648 C C . LYS A 1 86 ? -12.384 23.195 8.470 1.00 84.75 86 LYS A C 1
ATOM 650 O O . LYS A 1 86 ? -12.432 22.021 8.133 1.00 84.75 86 LYS A O 1
ATOM 655 N N . GLU A 1 87 ? -13.177 23.702 9.411 1.00 85.25 87 GLU A N 1
ATOM 656 C CA . GLU A 1 87 ? -14.183 22.899 10.126 1.00 85.25 87 GLU A CA 1
ATOM 657 C C . GLU A 1 87 ? -15.263 22.368 9.179 1.00 85.25 87 GLU A C 1
ATOM 659 O O . GLU A 1 87 ? -15.631 21.202 9.281 1.00 85.25 87 GLU A O 1
ATOM 664 N N . ILE A 1 88 ? -15.693 23.167 8.197 1.00 85.00 88 ILE A N 1
ATOM 665 C CA . ILE A 1 88 ? -16.607 22.714 7.137 1.00 85.00 88 ILE A CA 1
ATOM 666 C C . ILE A 1 88 ? -15.936 21.630 6.278 1.00 85.00 88 ILE A C 1
ATOM 668 O O . ILE A 1 88 ? -16.541 20.593 6.015 1.00 85.00 88 ILE A O 1
ATOM 672 N N . SER A 1 89 ? -14.674 21.819 5.873 1.00 82.69 89 SER A N 1
ATOM 673 C CA . SER A 1 89 ? -13.925 20.821 5.095 1.00 82.69 89 SER A CA 1
ATOM 674 C C . SER A 1 89 ? -13.731 19.509 5.860 1.00 82.69 89 SER A C 1
ATOM 676 O O . SER A 1 89 ? -13.860 18.436 5.277 1.00 82.69 89 SER A O 1
ATOM 678 N N . ASP A 1 90 ? -13.441 19.573 7.157 1.00 84.31 90 ASP A N 1
ATOM 679 C CA . ASP A 1 90 ? -13.223 18.391 7.990 1.00 84.31 90 ASP A CA 1
ATOM 680 C C . ASP A 1 90 ? -14.545 17.693 8.341 1.00 84.31 90 ASP A C 1
ATOM 682 O O . ASP A 1 90 ? -14.596 16.465 8.316 1.00 84.31 90 ASP A O 1
ATOM 686 N N . PHE A 1 91 ? -15.636 18.438 8.559 1.00 84.69 91 PHE A N 1
ATOM 687 C CA . PHE A 1 91 ? -16.986 17.875 8.657 1.00 84.69 91 PHE A CA 1
ATOM 688 C C . PHE A 1 91 ? -17.360 17.117 7.376 1.00 84.69 91 PHE A C 1
ATOM 690 O O . PHE A 1 91 ? -17.681 15.935 7.445 1.00 84.69 91 PHE A O 1
ATOM 697 N N . VAL A 1 92 ? -17.231 17.752 6.206 1.00 82.12 92 VAL A N 1
ATOM 698 C CA . VAL A 1 92 ? -17.573 17.141 4.908 1.00 82.12 92 VAL A CA 1
ATOM 699 C C . VAL A 1 92 ? -16.708 15.908 4.608 1.00 82.12 92 VAL A C 1
ATOM 701 O O . VAL A 1 92 ? -17.232 14.909 4.123 1.00 82.12 92 VAL A O 1
ATOM 704 N N . LYS A 1 93 ? -15.410 15.908 4.947 1.00 80.19 93 LYS A N 1
ATOM 705 C CA . LYS A 1 93 ? -14.561 14.699 4.844 1.00 80.19 93 LYS A CA 1
ATOM 706 C C . LYS A 1 93 ? -15.040 13.575 5.763 1.00 80.19 93 LYS A C 1
ATOM 708 O O . LYS A 1 93 ? -15.074 12.423 5.341 1.00 80.19 93 LYS A O 1
ATOM 713 N N . ASN A 1 94 ? -15.390 13.895 7.009 1.00 81.88 94 ASN A N 1
ATOM 714 C CA . ASN A 1 94 ? -15.828 12.905 7.995 1.00 81.88 94 ASN A CA 1
ATOM 715 C C . ASN A 1 94 ? -17.209 12.317 7.664 1.00 81.88 94 ASN A C 1
ATOM 717 O O . ASN A 1 94 ? -17.429 11.134 7.928 1.00 81.88 94 ASN A O 1
ATOM 721 N N . ASP A 1 95 ? -18.099 13.124 7.081 1.00 83.12 95 ASP A N 1
ATOM 722 C CA . ASP A 1 95 ? -19.446 12.753 6.635 1.00 83.12 95 ASP A CA 1
ATOM 723 C C . ASP A 1 95 ? -19.404 11.871 5.376 1.00 83.12 95 ASP A C 1
ATOM 725 O O . ASP A 1 95 ? -19.858 10.728 5.408 1.00 83.12 95 ASP A O 1
ATOM 729 N N . ILE A 1 96 ? -18.732 12.329 4.308 1.00 89.44 96 ILE A N 1
ATOM 730 C CA . ILE A 1 96 ? -18.508 11.529 3.088 1.00 89.44 96 ILE A CA 1
ATOM 731 C C . ILE A 1 96 ? -17.710 10.254 3.416 1.00 89.44 96 ILE A C 1
ATOM 733 O O . ILE A 1 96 ? -17.914 9.205 2.804 1.00 89.44 96 ILE A O 1
ATOM 737 N N . GLY A 1 97 ? -16.767 10.332 4.360 1.00 91.06 97 GLY A N 1
ATOM 738 C CA . GLY A 1 97 ? -15.928 9.208 4.776 1.00 91.06 97 GLY A CA 1
ATOM 739 C C . GLY A 1 97 ? -14.930 8.727 3.716 1.00 91.06 97 GLY A C 1
ATOM 740 O O . GLY A 1 97 ? -14.304 7.683 3.901 1.00 91.06 97 GLY A O 1
ATOM 741 N N . PHE A 1 98 ? -14.786 9.462 2.611 1.00 95.19 98 PHE A N 1
ATOM 742 C CA . PHE A 1 98 ? -13.843 9.171 1.537 1.00 95.19 98 PHE A CA 1
ATOM 743 C C . PHE A 1 98 ? -12.483 9.814 1.813 1.00 95.19 98 PHE A C 1
ATOM 745 O O . PHE A 1 98 ? -12.387 10.960 2.257 1.00 95.19 98 PHE A O 1
ATOM 752 N N . SER A 1 99 ? -11.420 9.090 1.486 1.00 94.19 99 SER A N 1
ATOM 753 C CA . SER A 1 99 ? -10.046 9.568 1.563 1.00 94.19 99 SER A CA 1
ATOM 754 C C . SER A 1 99 ? -9.204 8.980 0.434 1.00 94.19 99 SER A C 1
ATOM 756 O O . SER A 1 99 ? -9.411 7.844 0.006 1.00 94.19 99 SER A O 1
ATOM 758 N N . TYR A 1 100 ? -8.246 9.775 -0.035 1.00 94.00 100 TYR A N 1
ATOM 759 C CA . TYR A 1 100 ? -7.201 9.371 -0.968 1.00 94.00 100 TYR A CA 1
ATOM 760 C C . TYR A 1 100 ? -5.847 9.546 -0.274 1.00 94.00 100 TYR A C 1
ATOM 762 O O . TYR A 1 100 ? -5.623 10.549 0.408 1.00 94.00 100 TYR A O 1
ATOM 770 N N . ASN A 1 101 ? -4.962 8.570 -0.450 1.00 95.00 101 ASN A N 1
ATOM 771 C CA . ASN A 1 101 ? -3.558 8.625 -0.070 1.00 95.00 101 ASN A CA 1
ATOM 772 C C . ASN A 1 101 ? -2.716 7.967 -1.173 1.00 95.00 101 ASN A C 1
ATOM 774 O O . ASN A 1 101 ? -3.223 7.131 -1.919 1.00 95.00 101 ASN A O 1
ATOM 778 N N . GLY A 1 102 ? -1.438 8.315 -1.286 1.00 94.88 102 GLY A N 1
ATOM 779 C CA . GLY A 1 102 ? -0.621 7.785 -2.369 1.00 94.88 102 GLY A CA 1
ATOM 780 C C . GLY A 1 102 ? 0.804 8.312 -2.427 1.00 94.88 102 GLY A C 1
ATOM 781 O O . GLY A 1 102 ? 1.217 9.163 -1.639 1.00 94.88 102 GLY A O 1
ATOM 782 N N . TYR A 1 103 ? 1.527 7.804 -3.414 1.00 95.12 103 TYR A N 1
ATOM 783 C CA . TYR A 1 103 ? 2.863 8.224 -3.821 1.00 95.12 103 TYR A CA 1
ATOM 784 C C . TYR A 1 103 ? 2.878 8.331 -5.347 1.00 95.12 103 TYR A C 1
ATOM 786 O O . TYR A 1 103 ? 2.162 7.604 -6.031 1.00 95.12 103 TYR A O 1
ATOM 794 N N . PHE A 1 104 ? 3.685 9.231 -5.902 1.00 95.94 104 PHE A N 1
ATOM 795 C CA . PHE A 1 104 ? 3.995 9.191 -7.325 1.00 95.94 104 PHE A CA 1
ATOM 796 C C . PHE A 1 104 ? 5.387 9.752 -7.607 1.00 95.94 104 PHE A C 1
ATOM 798 O O . PHE A 1 104 ? 5.906 10.592 -6.866 1.00 95.94 104 PHE A O 1
ATOM 805 N N . ARG A 1 105 ? 5.957 9.314 -8.728 1.00 95.31 105 ARG A N 1
ATOM 806 C CA . ARG A 1 105 ? 7.091 9.943 -9.408 1.00 95.31 105 ARG A CA 1
ATOM 807 C C . ARG A 1 105 ? 6.733 10.131 -10.879 1.00 95.31 105 ARG A C 1
ATOM 809 O O . ARG A 1 105 ? 5.988 9.334 -11.441 1.00 95.31 105 ARG A O 1
ATOM 816 N N . SER A 1 106 ? 7.286 11.166 -11.487 1.00 94.94 106 SER A N 1
ATOM 817 C CA . SER A 1 106 ? 7.249 11.435 -12.925 1.00 94.94 106 SER A CA 1
ATOM 818 C C . SER A 1 106 ? 8.407 12.375 -13.236 1.00 94.94 106 SER A C 1
ATOM 820 O O . SER A 1 106 ? 8.825 13.128 -12.346 1.00 94.94 106 SER A O 1
ATOM 822 N N . GLY A 1 107 ? 8.961 12.323 -14.444 1.00 93.94 107 GLY A N 1
ATOM 823 C CA . GLY A 1 107 ? 10.172 13.072 -14.747 1.00 93.94 107 GLY A CA 1
ATOM 824 C C . GLY A 1 107 ? 10.339 13.467 -16.204 1.00 93.94 107 GLY A C 1
ATOM 825 O O . GLY A 1 107 ? 9.403 13.537 -16.996 1.00 93.94 107 GLY A O 1
ATOM 826 N N . TRP A 1 108 ? 11.584 13.802 -16.520 1.00 92.56 108 TRP A N 1
ATOM 827 C CA . TRP A 1 108 ? 12.080 13.952 -17.875 1.00 92.56 108 TRP A CA 1
ATOM 828 C C . TRP A 1 108 ? 13.593 13.750 -17.856 1.00 92.56 108 TRP A C 1
ATOM 830 O O . TRP A 1 108 ? 14.285 14.244 -16.962 1.00 92.56 108 TRP A O 1
ATOM 840 N N . GLY A 1 109 ? 14.114 13.050 -18.856 1.00 91.75 109 GLY A N 1
ATOM 841 C CA . GLY A 1 109 ? 15.543 12.837 -19.025 1.00 91.75 109 GLY A CA 1
ATOM 842 C C . GLY A 1 109 ? 15.887 12.493 -20.468 1.00 91.75 109 GLY A C 1
ATOM 843 O O . GLY A 1 109 ? 15.056 12.002 -21.229 1.00 91.75 109 GLY A O 1
ATOM 844 N N . THR A 1 110 ? 17.140 12.728 -20.841 1.00 93.12 110 THR A N 1
ATOM 845 C CA . THR A 1 110 ? 17.673 12.425 -22.175 1.00 93.12 110 THR A CA 1
ATOM 846 C C . THR A 1 110 ? 19.000 11.698 -22.058 1.00 93.12 110 THR A C 1
ATOM 848 O O . THR A 1 110 ? 19.815 12.044 -21.204 1.00 93.12 110 THR A O 1
ATOM 851 N N . ALA A 1 111 ? 19.245 10.740 -22.950 1.00 93.75 111 ALA A N 1
ATOM 852 C CA . ALA A 1 111 ? 20.528 10.066 -23.088 1.00 93.75 111 ALA A CA 1
ATOM 853 C C . ALA A 1 111 ? 21.059 10.209 -24.523 1.00 93.75 111 ALA A C 1
ATOM 855 O O . ALA A 1 111 ? 20.348 10.611 -25.442 1.00 93.75 111 ALA A O 1
ATOM 856 N N . ASN A 1 112 ? 22.333 9.879 -24.719 1.00 94.56 112 ASN A N 1
ATOM 857 C CA . ASN A 1 112 ? 23.012 9.964 -26.015 1.00 94.56 112 ASN A CA 1
ATOM 858 C C . ASN A 1 112 ? 22.716 8.779 -26.961 1.00 94.56 112 ASN A C 1
ATOM 860 O O . ASN A 1 112 ? 23.127 8.823 -28.116 1.00 94.56 112 ASN A O 1
ATOM 864 N N . HIS A 1 113 ? 22.001 7.748 -26.496 1.00 91.69 113 HIS A N 1
ATOM 865 C CA . HIS A 1 113 ? 21.694 6.525 -27.252 1.00 91.69 113 HIS A CA 1
ATOM 866 C C . HIS A 1 113 ? 20.216 6.114 -27.101 1.00 91.69 113 HIS A C 1
ATOM 868 O O . HIS A 1 113 ? 19.902 4.982 -26.740 1.00 91.69 113 HIS A O 1
ATOM 874 N N . GLY A 1 114 ? 19.300 7.051 -27.362 1.00 90.19 114 GLY A N 1
ATOM 875 C CA . GLY A 1 114 ? 17.856 6.854 -27.189 1.00 90.19 114 GLY A CA 1
ATOM 876 C C . GLY A 1 114 ? 17.381 7.215 -25.780 1.00 90.19 114 GLY A C 1
ATOM 877 O O . GLY A 1 114 ? 17.947 8.099 -25.135 1.00 90.19 114 GLY A O 1
ATOM 878 N N . SER A 1 115 ? 16.317 6.563 -25.309 1.00 91.06 115 SER A N 1
ATOM 879 C CA . SER A 1 115 ? 15.748 6.829 -23.983 1.00 91.06 115 SER A CA 1
ATOM 880 C C . SER A 1 115 ? 16.699 6.411 -22.855 1.00 91.06 115 SER A C 1
ATOM 882 O O . SER A 1 115 ? 17.316 5.346 -22.960 1.00 91.06 115 SER A O 1
ATOM 884 N N . PRO A 1 116 ? 16.790 7.190 -21.759 1.00 94.12 116 PRO A N 1
ATOM 885 C CA . PRO A 1 116 ? 17.530 6.804 -20.559 1.00 94.12 116 PRO A CA 1
ATOM 886 C C . PRO A 1 116 ? 17.158 5.410 -20.033 1.00 94.12 116 PRO A C 1
ATOM 888 O O . PRO A 1 116 ? 16.032 4.938 -20.221 1.00 94.12 116 PRO A O 1
ATOM 891 N N . LYS A 1 117 ? 18.113 4.752 -19.365 1.00 91.69 117 LYS A N 1
ATOM 892 C CA . LYS A 1 117 ? 17.938 3.438 -18.731 1.00 91.69 117 LYS A CA 1
ATOM 893 C C . LYS A 1 117 ? 18.609 3.424 -17.362 1.00 91.69 117 LYS A C 1
ATOM 895 O O . LYS A 1 117 ? 19.719 3.928 -17.209 1.00 91.69 117 LYS A O 1
ATOM 900 N N . GLU A 1 118 ? 17.891 2.879 -16.389 1.00 91.94 118 GLU A N 1
ATOM 901 C CA . GLU A 1 118 ? 18.257 2.852 -14.972 1.00 91.94 118 GLU A CA 1
ATOM 902 C C . GLU A 1 118 ? 19.467 1.929 -14.748 1.00 91.94 118 GLU A C 1
ATOM 904 O O . GLU A 1 118 ? 19.594 0.888 -15.399 1.00 91.94 118 GLU A O 1
ATOM 909 N N . TYR A 1 119 ? 20.366 2.291 -13.830 1.00 92.81 119 TYR A N 1
ATOM 910 C CA . TYR A 1 119 ? 21.603 1.547 -13.581 1.00 92.81 119 TYR A CA 1
ATOM 911 C C . TYR A 1 119 ? 21.736 1.130 -12.111 1.00 92.81 119 TYR A C 1
ATOM 913 O O . TYR A 1 119 ? 21.654 1.957 -11.206 1.00 92.81 119 TYR A O 1
ATOM 921 N N . ALA A 1 120 ? 21.978 -0.164 -11.871 1.00 92.62 120 ALA A N 1
ATOM 922 C CA . ALA A 1 120 ? 22.140 -0.747 -10.533 1.00 92.62 120 ALA A CA 1
ATOM 923 C C . ALA A 1 120 ? 20.994 -0.389 -9.551 1.00 92.62 120 ALA A C 1
ATOM 925 O O . ALA A 1 120 ? 21.229 0.018 -8.406 1.00 92.62 120 ALA A O 1
ATOM 926 N N . ILE A 1 121 ? 19.751 -0.559 -10.023 1.00 88.81 121 ILE A N 1
ATOM 927 C CA . ILE A 1 121 ? 18.499 -0.443 -9.253 1.00 88.81 121 ILE A CA 1
ATOM 928 C C . ILE A 1 121 ? 18.622 -1.231 -7.937 1.00 88.81 121 ILE A C 1
ATOM 930 O O . ILE A 1 121 ? 19.176 -2.331 -7.916 1.00 88.81 121 ILE A O 1
ATOM 934 N N . GLY A 1 122 ? 18.145 -0.671 -6.821 1.00 86.38 122 GLY A N 1
ATOM 935 C CA . GLY A 1 122 ? 18.270 -1.303 -5.503 1.00 86.38 122 GLY A CA 1
ATOM 936 C C . GLY A 1 122 ? 19.668 -1.238 -4.872 1.00 86.38 122 GLY A C 1
ATOM 937 O O . GLY A 1 122 ? 19.836 -1.742 -3.766 1.00 86.38 122 GLY A O 1
ATOM 938 N N . SER A 1 123 ? 20.680 -0.662 -5.539 1.00 89.00 123 SER A N 1
ATOM 939 C CA . SER A 1 123 ? 22.074 -0.647 -5.050 1.00 89.00 123 SER A CA 1
ATOM 940 C C . SER A 1 123 ? 22.789 0.704 -5.163 1.00 89.00 123 SER A C 1
ATOM 942 O O . SER A 1 123 ? 23.342 1.164 -4.168 1.00 89.00 123 SER A O 1
ATOM 944 N N . LEU A 1 124 ? 22.789 1.364 -6.329 1.00 91.25 124 LEU A N 1
ATOM 945 C CA . LEU A 1 124 ? 23.469 2.665 -6.493 1.00 91.25 124 LEU A CA 1
ATOM 946 C C . LEU A 1 124 ? 22.677 3.831 -5.874 1.00 91.25 124 LEU A C 1
ATOM 948 O O . LEU A 1 124 ? 23.253 4.840 -5.474 1.00 91.25 124 LEU A O 1
ATOM 952 N N . GLY A 1 125 ? 21.358 3.675 -5.784 1.00 94.06 125 GLY A N 1
ATOM 953 C CA . GLY A 1 125 ? 20.430 4.710 -5.345 1.00 94.06 125 GLY A CA 1
ATOM 954 C C . GLY A 1 125 ? 19.641 5.331 -6.495 1.00 94.06 125 GLY A C 1
ATOM 955 O O . GLY A 1 125 ? 20.001 5.213 -7.666 1.00 94.06 125 GLY A O 1
ATOM 956 N N . ARG A 1 126 ? 18.518 5.957 -6.139 1.00 95.00 126 ARG A N 1
ATOM 957 C CA . ARG A 1 126 ? 17.456 6.341 -7.083 1.00 95.00 126 ARG A CA 1
ATOM 958 C C . ARG A 1 126 ? 17.537 7.771 -7.628 1.00 95.00 126 ARG A C 1
ATOM 960 O O . ARG A 1 126 ? 16.883 8.107 -8.610 1.00 95.00 126 ARG A O 1
ATOM 967 N N . PHE A 1 127 ? 18.315 8.644 -6.987 1.00 94.81 127 PHE A N 1
ATOM 968 C CA . PHE A 1 127 ? 18.340 10.071 -7.321 1.00 94.81 127 PHE A CA 1
ATOM 969 C C . PHE A 1 127 ? 18.903 10.314 -8.732 1.00 94.81 127 PHE A C 1
ATOM 971 O O . PHE A 1 127 ? 20.091 10.109 -8.971 1.00 94.81 127 PHE A O 1
ATOM 978 N N . GLY A 1 128 ? 18.046 10.752 -9.661 1.00 94.25 128 GLY A N 1
ATOM 979 C CA . GLY A 1 128 ? 18.405 10.970 -11.069 1.00 94.25 128 GLY A CA 1
ATOM 980 C C . GLY A 1 128 ? 18.618 9.689 -11.888 1.00 94.25 128 GLY A C 1
ATOM 981 O O . GLY A 1 128 ? 19.161 9.771 -12.987 1.00 94.25 128 GLY A O 1
ATOM 982 N N . ASN A 1 129 ? 18.207 8.531 -11.359 1.00 95.31 129 ASN A N 1
ATOM 983 C CA . ASN A 1 129 ? 18.471 7.183 -11.882 1.00 95.31 129 ASN A CA 1
ATOM 984 C C . ASN A 1 129 ? 17.167 6.376 -12.088 1.00 95.31 129 ASN A C 1
ATOM 986 O O . ASN A 1 129 ? 17.177 5.150 -12.066 1.00 95.31 129 ASN A O 1
ATOM 990 N N . GLU A 1 130 ? 16.041 7.077 -12.231 1.00 94.31 130 GLU A N 1
ATOM 991 C CA . GLU A 1 130 ? 14.706 6.512 -12.445 1.00 94.31 130 GLU A CA 1
ATOM 992 C C . GLU A 1 130 ? 14.058 7.225 -13.633 1.00 94.31 130 GLU A C 1
ATOM 994 O O . GLU A 1 130 ? 14.048 8.457 -13.670 1.00 94.31 130 GLU A O 1
ATOM 999 N N . TYR A 1 131 ? 13.564 6.466 -14.615 1.00 94.06 131 TYR A N 1
ATOM 1000 C CA . TYR A 1 131 ? 13.191 7.000 -15.941 1.00 94.06 131 TYR A CA 1
ATOM 1001 C C . TYR A 1 131 ? 11.815 6.528 -16.427 1.00 94.06 131 TYR A C 1
ATOM 1003 O O . TYR A 1 131 ? 11.557 6.408 -17.626 1.00 94.06 131 TYR A O 1
ATOM 1011 N N . THR A 1 132 ? 10.937 6.242 -15.471 1.00 93.00 132 THR A N 1
ATOM 1012 C CA . THR A 1 132 ? 9.520 5.955 -15.685 1.00 93.00 132 THR A CA 1
ATOM 1013 C C . THR A 1 132 ? 8.691 6.662 -14.625 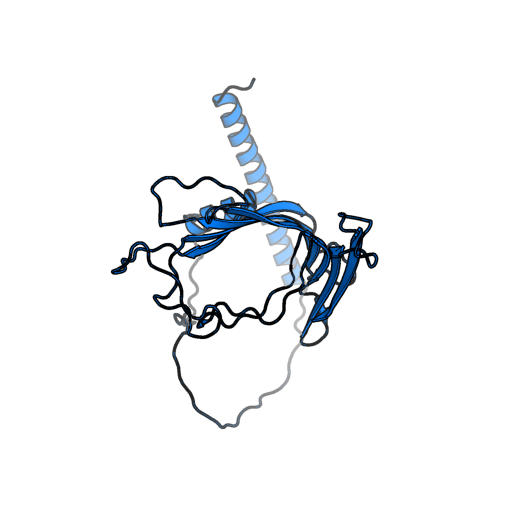1.00 93.00 132 THR A C 1
ATOM 1015 O O . THR A 1 132 ? 9.130 6.836 -13.479 1.00 93.00 132 THR A O 1
ATOM 1018 N N . SER A 1 133 ? 7.456 6.999 -14.977 1.00 94.62 133 SER A N 1
ATOM 1019 C CA . SER A 1 133 ? 6.466 7.409 -13.991 1.00 94.62 133 SER A CA 1
ATOM 1020 C C . SER A 1 133 ? 5.997 6.181 -13.203 1.00 94.62 133 SER A C 1
ATOM 1022 O O . SER A 1 133 ? 5.756 5.124 -13.779 1.00 94.62 133 SER A O 1
ATOM 1024 N N . TRP A 1 134 ? 5.846 6.316 -11.888 1.00 95.69 134 TRP A N 1
ATOM 1025 C CA . TRP A 1 134 ? 5.244 5.303 -11.008 1.00 95.69 134 TRP A CA 1
ATOM 1026 C C . TRP A 1 134 ? 4.179 5.981 -10.156 1.00 95.69 134 TRP A C 1
ATOM 1028 O O . TRP A 1 134 ? 4.387 7.116 -9.717 1.00 95.69 134 TRP A O 1
ATOM 1038 N N . PHE A 1 135 ? 3.068 5.300 -9.894 1.00 95.88 135 PHE A N 1
ATOM 1039 C CA . PHE A 1 135 ? 2.023 5.784 -8.998 1.00 95.88 135 PHE A CA 1
ATOM 1040 C C . PHE A 1 135 ? 1.523 4.684 -8.058 1.00 95.88 135 PHE A C 1
ATOM 1042 O O . PHE A 1 135 ? 1.346 3.537 -8.454 1.00 95.88 135 PHE A O 1
ATOM 1049 N N . ASP A 1 136 ? 1.221 5.100 -6.832 1.00 95.75 136 ASP A N 1
ATOM 1050 C CA . ASP A 1 136 ? 0.478 4.371 -5.814 1.00 95.75 136 ASP A CA 1
ATOM 1051 C C . ASP A 1 136 ? -0.785 5.192 -5.505 1.00 95.75 136 ASP A C 1
ATOM 1053 O O . ASP A 1 136 ? -0.692 6.310 -4.994 1.00 95.75 136 ASP A O 1
ATOM 1057 N N . LEU A 1 137 ? -1.971 4.660 -5.797 1.00 97.06 137 LEU A N 1
ATOM 1058 C CA . LEU A 1 137 ? -3.263 5.324 -5.617 1.00 97.06 137 LEU A CA 1
ATOM 1059 C C . LEU A 1 137 ? -4.150 4.515 -4.658 1.00 97.06 137 LEU A C 1
ATOM 1061 O O . LEU A 1 137 ? -4.895 3.626 -5.077 1.00 97.06 137 LEU A O 1
ATOM 1065 N N . GLN A 1 138 ? -4.094 4.836 -3.362 1.00 97.44 138 GLN A N 1
ATOM 1066 C CA . GLN A 1 138 ? -4.955 4.237 -2.342 1.00 97.44 138 GLN A CA 1
ATOM 1067 C C . GLN A 1 138 ? -6.231 5.064 -2.148 1.00 97.44 138 GLN A C 1
ATOM 1069 O O . GLN A 1 138 ? -6.196 6.215 -1.709 1.00 97.44 138 GLN A O 1
ATOM 1074 N N . LEU A 1 139 ? -7.374 4.444 -2.425 1.00 97.62 139 LEU A N 1
ATOM 1075 C CA . LEU A 1 139 ? -8.712 4.968 -2.177 1.00 97.62 139 LEU A CA 1
ATOM 1076 C C . LEU A 1 139 ? -9.308 4.244 -0.966 1.00 97.62 139 LEU A C 1
ATOM 1078 O O . LEU A 1 139 ? -9.345 3.012 -0.925 1.00 97.62 139 LEU A O 1
ATOM 1082 N N . LYS A 1 140 ? -9.784 4.999 0.026 1.00 97.50 140 LYS A N 1
ATOM 1083 C CA . LYS A 1 140 ? -10.336 4.463 1.275 1.00 97.50 140 LYS A CA 1
ATOM 1084 C C . LYS A 1 140 ? -11.681 5.108 1.587 1.00 97.50 140 LYS A C 1
ATOM 1086 O O . LYS A 1 140 ? -11.752 6.305 1.860 1.00 97.50 140 LYS A O 1
ATOM 1091 N N . GLN A 1 141 ? -12.731 4.290 1.585 1.00 97.62 141 GLN A N 1
ATOM 1092 C CA . GLN A 1 141 ? -14.109 4.683 1.866 1.00 97.62 141 GLN A CA 1
ATOM 1093 C C . GLN A 1 141 ? -14.564 4.094 3.202 1.00 97.62 141 GLN A C 1
ATOM 1095 O O . GLN A 1 141 ? -14.557 2.877 3.381 1.00 97.62 141 GLN A O 1
ATOM 1100 N N . LYS A 1 142 ? -15.023 4.940 4.124 1.00 97.38 142 LYS A N 1
ATOM 1101 C CA . LYS A 1 142 ? -15.764 4.523 5.320 1.00 97.38 142 LYS A CA 1
ATOM 1102 C C . LYS A 1 142 ? -17.126 3.968 4.889 1.00 97.38 142 LYS A C 1
ATOM 1104 O O . LYS A 1 142 ? -17.894 4.664 4.230 1.00 97.38 142 LYS A O 1
ATOM 1109 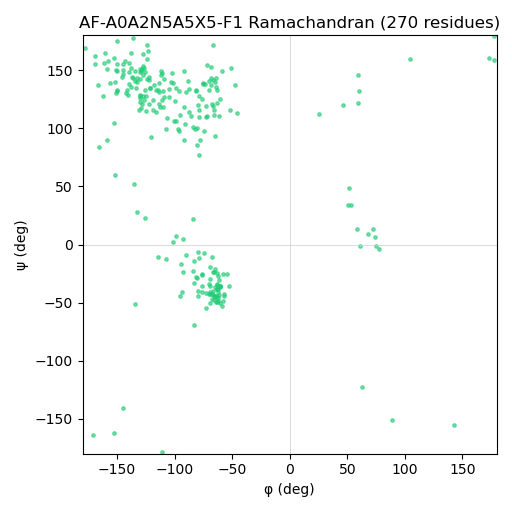N N . VAL A 1 143 ? -17.408 2.713 5.229 1.00 97.06 143 VAL A N 1
ATOM 1110 C CA . VAL A 1 143 ? -18.651 1.998 4.867 1.00 97.06 143 VAL A CA 1
ATOM 1111 C C . VAL A 1 143 ? -19.522 1.656 6.081 1.00 97.06 143 VAL A C 1
ATOM 1113 O O . VAL A 1 143 ? -20.672 1.261 5.919 1.00 97.06 143 VAL A O 1
ATOM 1116 N N . TYR A 1 144 ? -18.993 1.827 7.295 1.00 96.69 144 TYR A N 1
ATOM 1117 C CA . TYR A 1 144 ? -19.727 1.704 8.555 1.00 96.69 144 TYR A CA 1
ATOM 1118 C C . TYR A 1 144 ? -19.084 2.598 9.623 1.00 96.69 144 TYR A C 1
ATOM 1120 O O . TYR A 1 144 ? -17.854 2.659 9.697 1.00 96.69 144 TYR A O 1
ATOM 1128 N N . ASP A 1 145 ? -19.901 3.264 10.441 1.00 95.69 145 ASP A N 1
ATOM 1129 C CA . ASP A 1 145 ? -19.473 4.120 11.557 1.00 95.69 145 ASP A CA 1
ATOM 113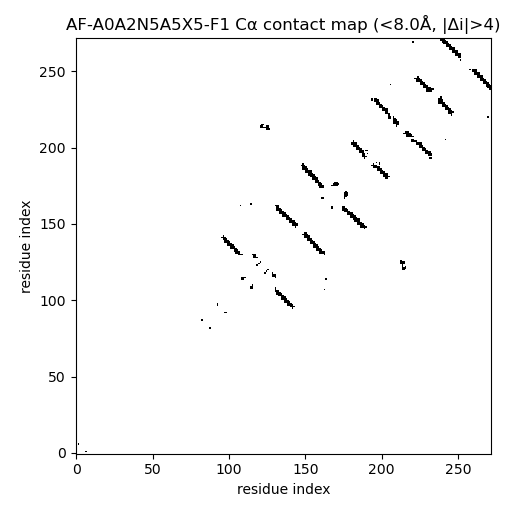0 C C . ASP A 1 145 ? -20.624 4.289 12.570 1.00 95.69 145 ASP A C 1
ATOM 1132 O O . ASP A 1 145 ? -21.486 5.152 12.402 1.00 95.69 145 ASP A O 1
ATOM 1136 N N . GLN A 1 146 ? -20.702 3.397 13.564 1.00 95.06 146 GLN A N 1
ATOM 1137 C CA . GLN A 1 146 ? -21.724 3.400 14.625 1.00 95.06 146 GLN A CA 1
ATOM 1138 C C . GLN A 1 146 ? -21.158 2.770 15.907 1.00 95.06 146 GLN A C 1
ATOM 1140 O O . GLN A 1 146 ? -20.313 1.882 15.840 1.00 95.06 146 GLN A O 1
ATOM 1145 N N . ASP A 1 147 ? -21.628 3.198 17.083 1.00 94.81 147 ASP A N 1
ATOM 1146 C CA . ASP A 1 147 ? -21.303 2.602 18.395 1.00 94.81 147 ASP A CA 1
ATOM 1147 C C . ASP A 1 147 ? -19.795 2.407 18.681 1.00 94.81 147 ASP A C 1
ATOM 1149 O O . ASP A 1 147 ? -19.376 1.440 19.320 1.00 94.81 147 ASP A O 1
ATOM 1153 N N . GLY A 1 148 ? -18.952 3.320 18.180 1.00 92.31 148 GLY A N 1
ATOM 1154 C CA . GLY A 1 148 ? -17.488 3.245 18.303 1.00 92.31 148 GLY A CA 1
ATOM 1155 C C . GLY A 1 148 ? -16.821 2.196 17.400 1.00 92.31 148 GLY A C 1
ATOM 1156 O O . GLY A 1 148 ? -15.613 1.978 17.499 1.00 92.31 148 GLY A O 1
ATOM 1157 N N . LYS A 1 149 ? -17.587 1.558 16.513 1.00 97.06 149 LYS A N 1
ATOM 1158 C CA . LYS A 1 149 ? -17.130 0.578 15.527 1.00 97.06 149 LYS A CA 1
ATOM 1159 C C . LYS A 1 149 ? -17.107 1.207 14.143 1.00 97.06 149 LYS A C 1
ATOM 1161 O O . LYS A 1 149 ? -18.078 1.829 13.720 1.00 97.06 149 LYS A O 1
ATOM 1166 N N . THR A 1 150 ? -16.023 0.990 13.405 1.00 97.19 150 THR A N 1
ATOM 1167 C CA . THR A 1 150 ? -15.885 1.498 12.031 1.00 97.19 150 THR A CA 1
ATOM 1168 C C . THR A 1 150 ? -15.450 0.398 11.078 1.00 97.19 150 THR A C 1
ATOM 1170 O O . THR A 1 150 ? -14.714 -0.509 11.467 1.00 97.19 150 THR A O 1
ATOM 1173 N N . ALA A 1 151 ? -15.883 0.486 9.823 1.00 98.12 151 ALA A N 1
ATOM 1174 C CA . ALA A 1 151 ? -15.385 -0.347 8.735 1.00 98.12 151 ALA A CA 1
ATOM 1175 C C . ALA A 1 151 ? -15.063 0.518 7.516 1.00 98.12 151 ALA A C 1
ATOM 1177 O O . ALA A 1 151 ? -15.803 1.447 7.187 1.00 98.12 151 ALA A O 1
ATOM 1178 N N . HIS A 1 152 ? -13.964 0.197 6.842 1.00 98.19 152 HIS A N 1
ATOM 1179 C CA . HIS A 1 152 ? -13.488 0.896 5.658 1.00 98.19 152 HIS A CA 1
ATOM 1180 C C . HIS A 1 152 ? -13.176 -0.105 4.549 1.00 98.19 152 HIS A C 1
ATOM 1182 O O . HIS A 1 152 ? -12.416 -1.049 4.768 1.00 98.19 152 HIS A O 1
ATOM 1188 N N . ALA A 1 153 ? -13.724 0.129 3.360 1.00 98.19 153 ALA A N 1
ATOM 1189 C CA . ALA A 1 153 ? -13.264 -0.516 2.141 1.00 98.19 153 ALA A CA 1
ATOM 1190 C C . ALA A 1 153 ? -12.031 0.237 1.624 1.00 98.19 153 ALA A C 1
ATOM 1192 O O . ALA A 1 153 ? -12.038 1.470 1.556 1.00 98.19 153 ALA A O 1
ATOM 1193 N N . VAL A 1 154 ? -10.975 -0.498 1.281 1.00 97.69 154 VAL A N 1
ATOM 1194 C CA . VAL A 1 154 ? -9.711 0.044 0.775 1.00 97.69 154 VAL A CA 1
ATOM 1195 C C . VAL A 1 154 ? -9.376 -0.632 -0.548 1.00 97.69 154 VAL A C 1
ATOM 1197 O O . VAL A 1 154 ? -9.433 -1.857 -0.658 1.00 97.69 154 VAL A O 1
ATOM 1200 N N . VAL A 1 155 ? -9.011 0.172 -1.543 1.00 97.69 155 VAL A N 1
ATOM 1201 C CA . VAL A 1 155 ? -8.487 -0.274 -2.838 1.00 97.69 155 VAL A CA 1
ATOM 1202 C C . VAL A 1 155 ? -7.207 0.503 -3.108 1.00 97.69 155 VAL A C 1
ATOM 1204 O O . VAL A 1 155 ? -7.223 1.730 -3.072 1.00 97.69 155 VAL A O 1
ATOM 1207 N N . MET A 1 156 ? -6.107 -0.190 -3.385 1.00 96.12 156 MET A N 1
ATOM 1208 C CA . MET A 1 156 ? -4.855 0.415 -3.831 1.00 96.12 156 MET A CA 1
ATOM 1209 C C . MET A 1 156 ? -4.551 -0.067 -5.241 1.00 96.12 156 MET A C 1
ATOM 1211 O O . MET A 1 156 ? -4.292 -1.252 -5.463 1.00 96.12 156 MET A O 1
ATOM 1215 N N . LEU A 1 157 ? -4.588 0.871 -6.179 1.00 95.88 157 LEU A N 1
ATOM 1216 C CA . LEU A 1 157 ? -4.051 0.679 -7.516 1.00 95.88 157 LEU A CA 1
ATOM 1217 C C . LEU A 1 157 ? -2.588 1.113 -7.497 1.00 95.88 157 LEU A C 1
ATOM 1219 O O . LEU A 1 157 ? -2.304 2.204 -7.010 1.00 95.88 157 LEU A O 1
ATOM 1223 N N . ASP A 1 158 ? -1.678 0.307 -8.028 1.00 94.44 158 ASP A N 1
ATOM 1224 C CA . ASP A 1 158 ? -0.333 0.780 -8.372 1.00 94.44 158 ASP A CA 1
ATOM 1225 C C . ASP A 1 158 ? 0.015 0.431 -9.823 1.00 94.44 158 ASP A C 1
ATOM 1227 O O . ASP A 1 158 ? -0.699 -0.333 -10.488 1.00 94.44 158 ASP A O 1
ATOM 1231 N N . GLY A 1 159 ? 1.049 1.081 -10.349 1.00 94.81 159 GLY A N 1
ATOM 1232 C CA . GLY A 1 159 ? 1.462 0.887 -11.729 1.00 94.81 159 GLY A CA 1
ATOM 1233 C C . GLY A 1 159 ? 2.622 1.770 -12.166 1.00 94.81 159 GLY A C 1
ATOM 1234 O O . GLY A 1 159 ? 2.897 2.835 -11.605 1.00 94.81 159 GLY A O 1
ATOM 1235 N N . ASN A 1 160 ? 3.282 1.313 -13.223 1.00 94.81 160 ASN A N 1
ATOM 1236 C CA . ASN A 1 160 ? 4.316 2.039 -13.942 1.00 94.81 160 ASN A CA 1
ATOM 1237 C C . ASN A 1 160 ? 3.740 2.611 -15.248 1.00 94.81 160 ASN A C 1
ATOM 1239 O O . ASN A 1 160 ? 2.888 1.990 -15.881 1.00 94.81 160 ASN A O 1
ATOM 1243 N N . VAL A 1 161 ? 4.228 3.770 -15.686 1.00 93.44 161 VAL A N 1
ATOM 1244 C CA . VAL A 1 161 ? 3.921 4.361 -16.994 1.00 93.44 161 VAL A CA 1
ATOM 1245 C C . VAL A 1 161 ? 5.227 4.689 -17.711 1.00 93.44 161 VAL A C 1
ATOM 1247 O O . VAL A 1 161 ? 6.119 5.342 -17.162 1.00 93.44 161 VAL A O 1
ATOM 1250 N N . GLY A 1 162 ? 5.332 4.210 -18.948 1.00 92.06 162 GLY A N 1
ATOM 1251 C CA . GLY A 1 162 ? 6.477 4.437 -19.818 1.00 92.06 162 GLY A CA 1
ATOM 1252 C C . GLY A 1 162 ? 6.581 5.881 -20.299 1.00 92.06 162 GLY A C 1
ATOM 1253 O O . GLY A 1 162 ? 5.606 6.449 -20.784 1.00 92.06 162 GLY A O 1
ATOM 1254 N N . GLU A 1 163 ? 7.779 6.459 -20.205 1.00 90.94 163 GLU A N 1
ATOM 1255 C CA . GLU A 1 163 ? 8.082 7.815 -20.694 1.00 90.94 163 GLU A CA 1
ATOM 1256 C C . GLU A 1 163 ? 8.834 7.794 -22.048 1.00 90.94 163 GLU A C 1
ATOM 1258 O O . GLU A 1 163 ? 9.192 8.841 -22.585 1.00 90.94 163 GLU A O 1
ATOM 1263 N N . GLN A 1 164 ? 9.076 6.609 -22.635 1.00 90.12 164 GLN A N 1
ATOM 1264 C CA . GLN A 1 164 ? 9.815 6.453 -23.899 1.00 90.12 164 GLN A CA 1
ATOM 1265 C C . GLN A 1 164 ? 8.960 6.703 -25.158 1.00 90.12 164 GLN A C 1
ATOM 1267 O O 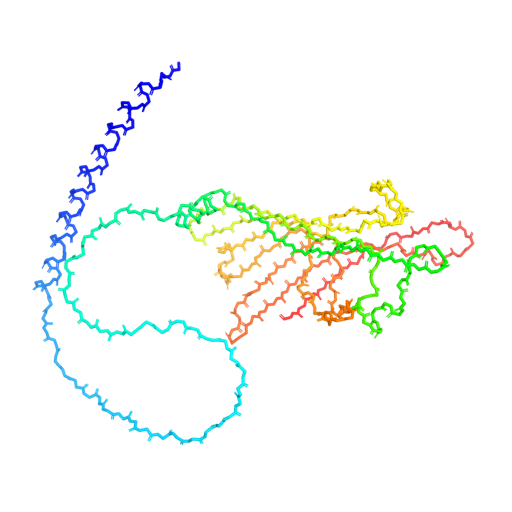. GLN A 1 164 ? 9.504 7.120 -26.184 1.00 90.12 164 GLN A O 1
ATOM 1272 N N . TYR A 1 165 ? 7.645 6.472 -25.106 1.00 88.75 165 TYR A N 1
ATOM 1273 C CA . TYR A 1 165 ? 6.744 6.601 -26.257 1.00 88.75 165 TYR A CA 1
ATOM 1274 C C . TYR A 1 165 ? 5.554 7.521 -25.961 1.00 88.75 165 TYR A C 1
ATOM 1276 O O . TYR A 1 165 ? 5.090 7.627 -24.833 1.00 88.75 165 TYR A O 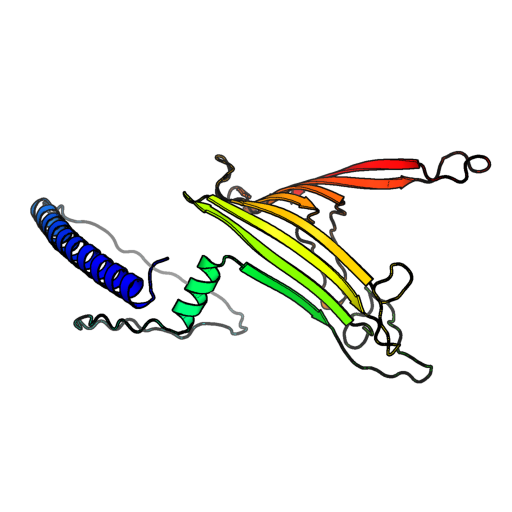1
ATOM 1284 N N . ASN A 1 166 ? 5.010 8.162 -27.000 1.00 87.69 166 ASN A N 1
ATOM 1285 C CA . ASN A 1 166 ? 3.880 9.093 -26.874 1.00 87.69 166 ASN A CA 1
ATOM 1286 C C . ASN A 1 166 ? 2.520 8.412 -26.618 1.00 87.69 166 ASN A C 1
ATOM 1288 O O . ASN A 1 166 ? 1.514 9.104 -26.466 1.00 87.69 166 ASN A O 1
ATOM 1292 N N . ASN A 1 167 ? 2.468 7.080 -26.676 1.00 87.75 167 ASN A N 1
ATOM 1293 C CA . ASN A 1 167 ? 1.281 6.278 -26.425 1.00 87.75 167 ASN A CA 1
ATOM 1294 C C . ASN A 1 167 ? 1.627 5.208 -25.388 1.00 87.75 167 ASN A C 1
ATOM 1296 O O . ASN A 1 167 ? 2.505 4.380 -25.629 1.00 87.75 167 ASN A O 1
ATOM 1300 N N . ALA A 1 168 ? 0.910 5.229 -24.271 1.00 85.00 168 ALA A N 1
ATOM 1301 C CA . ALA A 1 168 ? 1.049 4.305 -23.158 1.00 85.00 168 ALA A CA 1
ATOM 1302 C C . ALA A 1 168 ? -0.319 3.664 -22.898 1.00 85.00 168 ALA A C 1
ATOM 1304 O O . ALA A 1 168 ? -1.276 4.350 -22.540 1.00 85.00 168 ALA A O 1
ATOM 1305 N N . VAL A 1 169 ? -0.416 2.352 -23.110 1.00 87.81 169 VAL A N 1
ATOM 1306 C CA . VAL A 1 169 ? -1.612 1.547 -22.820 1.00 87.81 169 VAL A CA 1
ATOM 1307 C C . VAL A 1 169 ? -1.305 0.604 -21.664 1.00 87.81 169 VAL A C 1
ATOM 1309 O O . VAL A 1 169 ? -0.176 0.138 -21.553 1.00 87.81 169 VAL A O 1
ATOM 1312 N N . PHE A 1 170 ? -2.287 0.315 -20.810 1.00 89.25 170 PHE A N 1
ATOM 1313 C CA . PHE A 1 170 ? -2.105 -0.656 -19.732 1.00 89.25 170 PHE A CA 1
ATOM 1314 C C . PHE A 1 170 ? -2.068 -2.079 -20.303 1.00 89.25 170 PHE A C 1
ATOM 1316 O O . PHE A 1 170 ? -3.094 -2.595 -20.749 1.00 89.25 170 PHE A O 1
ATOM 1323 N N . ASP A 1 171 ? -0.895 -2.707 -20.278 1.00 86.06 171 ASP A N 1
ATOM 1324 C CA . ASP A 1 171 ? -0.665 -4.067 -20.771 1.00 86.06 171 ASP A CA 1
ATOM 1325 C C . ASP A 1 171 ? 0.402 -4.768 -19.911 1.00 86.06 171 ASP A C 1
ATOM 1327 O O . ASP A 1 171 ? 1.371 -4.154 -19.466 1.00 86.06 171 ASP A O 1
ATOM 1331 N N . LYS A 1 172 ? 0.237 -6.075 -19.698 1.00 82.25 172 LYS A N 1
ATOM 1332 C CA . LYS A 1 172 ? 1.195 -6.932 -18.988 1.00 82.25 172 LYS A CA 1
ATOM 1333 C C . LYS A 1 172 ? 2.535 -7.086 -19.720 1.00 82.25 172 LYS A C 1
ATOM 1335 O O . LYS A 1 172 ? 3.528 -7.404 -19.073 1.00 82.25 172 LYS A O 1
ATOM 1340 N N . ASP A 1 173 ? 2.559 -6.886 -21.041 1.00 84.88 173 ASP A N 1
ATOM 1341 C CA . ASP A 1 173 ? 3.746 -7.096 -21.885 1.00 84.88 173 ASP A CA 1
ATOM 1342 C C . ASP A 1 173 ? 4.511 -5.793 -22.201 1.00 84.88 173 ASP A C 1
ATOM 1344 O O . ASP A 1 173 ? 5.443 -5.804 -23.008 1.00 84.88 173 ASP A O 1
ATOM 1348 N N . THR A 1 174 ? 4.146 -4.662 -21.581 1.00 85.69 174 THR A N 1
ATOM 1349 C CA . THR A 1 174 ? 4.802 -3.361 -21.808 1.00 85.69 174 THR A CA 1
ATOM 1350 C C . THR A 1 174 ? 5.326 -2.729 -20.516 1.00 85.69 174 THR A C 1
ATOM 1352 O O . THR A 1 174 ? 5.041 -3.181 -19.410 1.00 85.69 174 THR A O 1
ATOM 1355 N N . GLU A 1 175 ? 6.081 -1.636 -20.652 1.00 87.50 175 GLU A N 1
ATOM 1356 C CA . GLU A 1 175 ? 6.486 -0.788 -19.521 1.00 87.50 175 GLU A CA 1
ATOM 1357 C C . GLU A 1 175 ? 5.314 -0.027 -18.868 1.00 87.50 175 GLU A C 1
ATOM 1359 O O . GLU A 1 175 ? 5.498 0.551 -17.801 1.00 87.50 175 GLU A O 1
ATOM 1364 N N . SER A 1 176 ? 4.120 -0.014 -19.470 1.00 93.62 176 SER A N 1
ATOM 1365 C CA . SER A 1 176 ? 2.940 0.674 -18.932 1.00 93.62 176 SER A CA 1
ATOM 1366 C C . SER A 1 176 ? 1.930 -0.330 -18.380 1.00 93.62 176 SER A C 1
ATOM 1368 O O . SER A 1 176 ? 1.280 -1.052 -19.134 1.00 93.62 176 SER A O 1
ATOM 1370 N N . ASN A 1 177 ? 1.782 -0.386 -17.057 1.00 93.00 177 ASN A N 1
ATOM 1371 C CA . ASN A 1 177 ? 0.944 -1.368 -16.372 1.00 93.00 177 ASN A CA 1
ATOM 1372 C C . ASN A 1 177 ? 0.123 -0.751 -15.226 1.00 93.00 177 ASN A C 1
ATOM 1374 O O . ASN A 1 177 ? 0.339 0.383 -14.804 1.00 93.00 177 ASN A O 1
ATOM 1378 N N . LEU A 1 178 ? -0.883 -1.501 -14.779 1.00 94.12 178 LEU A N 1
ATOM 1379 C CA . LEU A 1 178 ? -1.822 -1.130 -13.723 1.00 94.12 178 LEU A CA 1
ATOM 1380 C C . LEU A 1 178 ? -2.288 -2.415 -13.035 1.00 94.12 178 LEU A C 1
ATOM 1382 O O . LEU A 1 178 ? -2.723 -3.348 -13.713 1.00 94.12 178 LEU A O 1
ATOM 1386 N N . GLN A 1 179 ? -2.231 -2.465 -11.706 1.00 92.62 179 GLN A N 1
ATOM 1387 C CA . GLN A 1 179 ? -2.645 -3.632 -10.926 1.00 92.62 179 GLN A CA 1
ATOM 1388 C C . GLN A 1 179 ? -3.340 -3.248 -9.613 1.00 92.62 179 GLN A C 1
ATOM 1390 O O . GLN A 1 179 ? -3.150 -2.163 -9.068 1.00 92.62 179 GLN A O 1
ATOM 1395 N N . PHE A 1 180 ? -4.141 -4.175 -9.083 1.00 93.06 180 PHE A N 1
ATOM 1396 C CA . PHE A 1 180 ? -4.694 -4.087 -7.732 1.00 93.06 180 PHE A CA 1
ATOM 1397 C C . PHE A 1 180 ? -3.661 -4.624 -6.741 1.00 93.06 180 PHE A C 1
ATOM 1399 O O . PHE A 1 180 ? -3.511 -5.841 -6.605 1.00 93.06 180 PHE A O 1
ATOM 1406 N N . SER A 1 181 ? -2.948 -3.734 -6.054 1.00 91.19 181 SER A N 1
ATOM 1407 C CA . SER A 1 181 ? -1.948 -4.127 -5.057 1.00 91.19 181 SER A CA 1
ATOM 1408 C C . SER A 1 181 ? -2.602 -4.508 -3.730 1.00 91.19 181 SER A C 1
ATOM 1410 O O . SER A 1 181 ? -2.309 -5.582 -3.202 1.00 91.19 181 SER A O 1
ATOM 1412 N N . ASP A 1 182 ? -3.572 -3.704 -3.282 1.00 94.06 182 ASP A N 1
ATOM 1413 C CA . ASP A 1 182 ? -4.470 -4.012 -2.165 1.00 94.06 182 ASP A CA 1
ATOM 1414 C C . ASP A 1 182 ? -5.941 -3.918 -2.606 1.00 94.06 182 ASP A C 1
ATOM 1416 O O . ASP A 1 182 ? -6.333 -3.017 -3.350 1.00 94.06 182 ASP A O 1
ATOM 1420 N N . ILE A 1 183 ? -6.780 -4.812 -2.086 1.00 96.69 183 ILE A N 1
ATOM 1421 C CA . ILE A 1 183 ? -8.242 -4.696 -2.096 1.00 96.69 183 ILE A CA 1
ATOM 1422 C C . ILE A 1 183 ? -8.813 -5.467 -0.898 1.00 96.69 183 ILE A C 1
ATOM 1424 O O . ILE A 1 183 ? -8.821 -6.700 -0.873 1.00 96.69 183 ILE A O 1
ATOM 1428 N N . TYR A 1 184 ? -9.249 -4.737 0.131 1.00 97.25 184 TYR A N 1
ATOM 1429 C CA . TYR A 1 184 ? -9.622 -5.314 1.425 1.00 97.25 184 TYR A CA 1
ATOM 1430 C C . TYR A 1 184 ? -10.658 -4.485 2.191 1.00 97.25 184 TYR A C 1
ATOM 1432 O O . TYR A 1 184 ? -10.852 -3.292 1.953 1.00 97.25 184 TYR A O 1
ATOM 1440 N N . LEU A 1 185 ? -11.315 -5.140 3.149 1.00 98.06 185 LEU A N 1
ATOM 1441 C CA . LEU A 1 185 ? -12.079 -4.487 4.208 1.00 98.06 185 LEU A CA 1
ATOM 1442 C C . LEU A 1 185 ? -11.208 -4.438 5.469 1.00 98.06 185 LEU A C 1
ATOM 1444 O O . LEU A 1 185 ? -10.613 -5.452 5.831 1.00 98.06 185 LEU A O 1
ATOM 1448 N N . THR A 1 186 ? -11.164 -3.299 6.160 1.00 97.94 186 THR A N 1
ATOM 1449 C CA . THR A 1 186 ? -10.548 -3.173 7.493 1.00 97.94 186 THR A CA 1
ATOM 1450 C C . THR A 1 186 ? -11.502 -2.536 8.497 1.00 97.94 186 THR A C 1
ATOM 1452 O O . THR A 1 186 ? -12.338 -1.704 8.137 1.00 97.94 186 THR A O 1
ATOM 1455 N N . THR A 1 187 ? -11.417 -2.960 9.756 1.00 98.19 187 THR A N 1
ATOM 1456 C CA . THR A 1 187 ? -12.417 -2.694 10.793 1.00 98.19 187 THR A CA 1
ATOM 1457 C C . THR A 1 187 ? -11.783 -2.381 12.150 1.00 98.19 187 THR A C 1
ATOM 1459 O O . THR A 1 187 ? -10.731 -2.920 12.484 1.00 98.19 187 THR A O 1
ATOM 1462 N N . LYS A 1 188 ? -12.442 -1.534 12.953 1.00 98.00 188 LYS A N 1
ATOM 1463 C CA . LYS A 1 188 ? -12.091 -1.248 14.359 1.00 98.00 188 LYS A CA 1
ATOM 1464 C C . LYS A 1 188 ? -13.300 -1.412 15.273 1.00 98.00 188 LYS A C 1
ATOM 1466 O O . LYS A 1 188 ? -14.430 -1.200 14.838 1.00 98.00 188 LYS A O 1
ATOM 1471 N N . GLY A 1 189 ? -13.070 -1.779 16.534 1.00 97.00 189 GLY A N 1
ATOM 1472 C CA . GLY A 1 189 ? -14.113 -1.974 17.552 1.00 97.00 189 GLY A CA 1
ATOM 1473 C C . GLY A 1 189 ? -14.905 -3.289 17.452 1.00 97.00 189 GLY A C 1
ATOM 1474 O O . GLY A 1 189 ? -15.739 -3.564 18.313 1.00 97.00 189 GLY A O 1
ATOM 1475 N N . PHE A 1 190 ? -14.663 -4.119 16.431 1.00 96.06 190 PHE A N 1
ATOM 1476 C CA . PHE A 1 190 ? -15.346 -5.410 16.253 1.00 96.06 190 PHE A CA 1
ATOM 1477 C C . PHE A 1 190 ? -14.702 -6.561 17.048 1.00 96.06 190 PHE A C 1
ATOM 1479 O O . PHE A 1 190 ? -15.381 -7.538 17.362 1.00 96.06 190 PHE A O 1
ATOM 1486 N N . LEU A 1 191 ? -13.419 -6.451 17.409 1.00 96.31 191 LEU A N 1
ATOM 1487 C CA . LEU A 1 191 ? -12.728 -7.427 18.255 1.00 96.31 191 LEU A CA 1
ATOM 1488 C C . LEU A 1 191 ? -12.842 -7.025 19.731 1.00 96.31 191 LEU A C 1
ATOM 1490 O O . LEU A 1 191 ? -12.109 -6.160 20.199 1.00 96.31 191 LEU A O 1
ATOM 1494 N N . ASN A 1 192 ? -13.714 -7.688 20.496 1.00 94.62 192 ASN A N 1
ATOM 1495 C CA . ASN A 1 192 ? -13.919 -7.383 21.924 1.00 94.62 192 ASN A CA 1
ATOM 1496 C C . ASN A 1 192 ? -12.638 -7.494 22.782 1.00 94.62 192 ASN A C 1
ATOM 1498 O O . ASN A 1 192 ? -12.552 -6.861 23.830 1.00 94.62 192 ASN A O 1
ATOM 1502 N N . PHE A 1 193 ? -11.656 -8.297 22.356 1.00 94.62 193 PHE A N 1
ATOM 1503 C CA . PHE A 1 193 ? -10.362 -8.473 23.032 1.00 94.62 193 PHE A CA 1
ATOM 1504 C C . PHE A 1 193 ? -9.273 -7.485 22.565 1.00 94.62 193 PHE A C 1
ATOM 1506 O O . PHE A 1 193 ? -8.196 -7.444 23.157 1.00 94.62 193 PHE A O 1
ATOM 1513 N N . ALA A 1 194 ? -9.537 -6.724 21.499 1.00 95.88 194 ALA A N 1
ATOM 1514 C CA . ALA A 1 194 ? -8.613 -5.774 20.882 1.00 95.88 194 ALA A CA 1
ATOM 1515 C C . ALA A 1 194 ? -9.376 -4.617 20.190 1.00 95.88 194 ALA A C 1
ATOM 1517 O O . ALA A 1 194 ? -9.283 -4.475 18.966 1.00 95.88 194 ALA A O 1
ATOM 1518 N N . PRO A 1 195 ? -10.190 -3.809 20.906 1.00 94.75 195 PRO A N 1
ATOM 1519 C CA . PRO A 1 195 ? -11.107 -2.862 20.260 1.00 94.75 195 PRO A CA 1
ATOM 1520 C C . PRO A 1 195 ? -10.399 -1.780 19.431 1.00 94.75 195 PRO A C 1
ATOM 1522 O O . PRO A 1 195 ? -10.969 -1.261 18.472 1.00 94.75 195 PRO A O 1
ATOM 1525 N N . GLU A 1 196 ? -9.157 -1.444 19.785 1.00 94.94 196 GLU A N 1
ATOM 1526 C CA . GLU A 1 196 ? -8.318 -0.461 19.101 1.00 94.94 196 GLU A CA 1
ATOM 1527 C C . GLU A 1 196 ? -7.573 -1.004 17.870 1.00 94.94 196 GLU A C 1
ATOM 1529 O O . GLU A 1 196 ? -7.061 -0.206 17.077 1.00 94.94 196 GLU A O 1
ATOM 1534 N N . ALA A 1 197 ? -7.508 -2.328 17.696 1.00 97.12 197 ALA A N 1
ATOM 1535 C CA . ALA A 1 197 ? -6.807 -2.976 16.590 1.00 97.12 197 ALA A CA 1
ATOM 1536 C C . ALA A 1 197 ? -7.542 -2.802 15.251 1.00 97.12 197 ALA A C 1
ATOM 1538 O O . ALA A 1 197 ? -8.752 -2.584 15.205 1.00 97.12 197 ALA A O 1
ATOM 1539 N N . ASP A 1 198 ? -6.798 -2.868 14.150 1.00 97.38 198 ASP A N 1
ATOM 1540 C CA . ASP A 1 198 ? -7.331 -3.013 12.794 1.00 97.38 198 ASP A CA 1
ATOM 1541 C C . ASP A 1 198 ? -7.498 -4.508 12.493 1.00 97.38 198 ASP A C 1
ATOM 1543 O O . ASP A 1 198 ? -6.503 -5.221 12.402 1.00 97.38 198 ASP A O 1
ATOM 1547 N N . PHE A 1 199 ? -8.728 -4.997 12.328 1.00 97.69 199 PHE A N 1
ATOM 1548 C CA . PHE A 1 199 ? -8.978 -6.338 11.789 1.00 97.69 199 PHE A CA 1
ATOM 1549 C C . PHE A 1 199 ? -9.350 -6.250 10.312 1.00 97.69 199 PHE A C 1
ATOM 1551 O O . PHE A 1 199 ? -10.322 -5.566 9.967 1.00 97.69 199 PHE A O 1
ATOM 1558 N N . TRP A 1 200 ? -8.607 -6.950 9.453 1.00 97.44 200 TRP A N 1
ATOM 1559 C CA . TRP A 1 200 ? -8.773 -6.893 8.004 1.00 97.44 200 TRP A CA 1
ATOM 1560 C C . TRP A 1 200 ? -8.941 -8.255 7.333 1.00 97.44 200 TRP A C 1
ATOM 1562 O O . TRP A 1 200 ? -8.445 -9.274 7.811 1.00 97.44 200 TRP A O 1
ATOM 1572 N N . VAL A 1 201 ? -9.624 -8.244 6.183 1.00 97.38 201 VAL A N 1
ATOM 1573 C CA . VAL A 1 201 ? -9.816 -9.397 5.290 1.00 97.38 201 VAL A CA 1
ATOM 1574 C C . VAL A 1 201 ? -9.762 -8.931 3.831 1.00 97.38 201 VAL A C 1
ATOM 1576 O O . VAL A 1 201 ? -10.453 -7.980 3.459 1.00 97.38 201 VAL A O 1
ATOM 1579 N N . GLY A 1 202 ? -8.971 -9.611 2.998 1.00 96.38 202 GLY A N 1
ATOM 1580 C CA . GLY A 1 202 ? -8.847 -9.333 1.563 1.00 96.38 202 GLY A CA 1
ATOM 1581 C C . GLY A 1 202 ? -7.420 -9.503 1.045 1.00 96.38 202 GLY A C 1
ATOM 1582 O O . GLY A 1 202 ? -6.619 -10.232 1.629 1.00 96.38 202 GLY A O 1
ATOM 1583 N N . LYS A 1 203 ? -7.092 -8.820 -0.053 1.00 95.12 203 LYS A N 1
ATOM 1584 C CA . LYS A 1 203 ? -5.713 -8.657 -0.521 1.00 95.12 203 LYS A CA 1
ATOM 1585 C C . LYS A 1 203 ? -5.095 -7.455 0.192 1.00 95.12 203 LYS A C 1
ATOM 1587 O O . LYS A 1 203 ? -5.515 -6.328 -0.057 1.00 95.12 203 LYS A O 1
ATOM 1592 N N . HIS A 1 204 ? -4.133 -7.701 1.077 1.00 93.25 204 HIS A N 1
ATOM 1593 C CA . HIS A 1 204 ? -3.371 -6.661 1.773 1.00 93.25 204 HIS A CA 1
ATOM 1594 C C . HIS A 1 204 ? -1.951 -7.147 2.108 1.00 93.25 204 HIS A C 1
ATOM 1596 O O . HIS A 1 204 ? -1.747 -8.347 2.332 1.00 93.25 204 HIS A O 1
ATOM 1602 N N . TYR A 1 205 ? -0.976 -6.234 2.153 1.00 84.44 205 TYR A N 1
ATOM 1603 C CA . TYR A 1 205 ? 0.397 -6.499 2.601 1.00 84.44 205 TYR A CA 1
ATOM 1604 C C . TYR A 1 205 ? 0.694 -5.812 3.945 1.00 84.44 205 TYR A C 1
ATOM 1606 O O . TYR A 1 205 ? 0.506 -4.603 4.064 1.00 84.44 205 TYR A O 1
ATOM 1614 N N . LEU A 1 206 ? 1.277 -6.532 4.914 1.00 86.94 206 LEU A N 1
ATOM 1615 C CA . LEU A 1 206 ? 1.735 -5.910 6.165 1.00 86.94 206 LEU A CA 1
ATOM 1616 C C . LEU A 1 206 ? 2.869 -4.885 5.914 1.00 86.94 206 LEU A C 1
ATOM 1618 O O . LEU A 1 206 ? 3.758 -5.167 5.097 1.00 86.94 206 LEU A O 1
ATOM 1622 N N . PRO A 1 207 ? 2.919 -3.755 6.656 1.00 84.44 207 PRO A N 1
ATOM 1623 C CA . PRO A 1 207 ? 3.825 -2.624 6.418 1.00 84.44 207 PRO A CA 1
ATOM 1624 C C . PRO A 1 207 ? 5.287 -3.006 6.141 1.00 84.44 207 PRO A C 1
ATOM 1626 O O . PRO A 1 207 ? 5.988 -3.537 7.005 1.00 84.44 207 PRO A O 1
ATOM 1629 N N . LYS A 1 208 ? 5.743 -2.741 4.912 1.00 85.81 208 LYS A N 1
ATOM 1630 C CA . LYS A 1 208 ? 7.077 -3.101 4.401 1.00 85.81 208 LYS A CA 1
ATOM 1631 C C . LYS A 1 208 ? 8.137 -2.161 4.997 1.00 85.81 208 LYS A C 1
ATOM 1633 O O . LYS A 1 208 ? 7.906 -0.958 5.086 1.00 85.81 208 LYS A O 1
ATOM 1638 N N . TYR A 1 209 ? 9.303 -2.688 5.382 1.00 86.38 209 TYR A N 1
ATOM 1639 C CA . TYR A 1 209 ? 10.458 -1.854 5.753 1.00 86.38 209 TYR A CA 1
ATOM 1640 C C . TYR A 1 209 ? 11.286 -1.524 4.509 1.00 86.38 209 TYR A C 1
ATOM 1642 O O . TYR A 1 209 ? 11.583 -2.420 3.716 1.00 86.38 209 TYR A O 1
ATOM 1650 N N . GLU A 1 210 ? 11.674 -0.259 4.345 1.00 88.94 210 GLU A N 1
ATOM 1651 C CA . GLU A 1 210 ? 12.287 0.244 3.115 1.00 88.94 210 GLU A CA 1
ATOM 1652 C C . GLU A 1 210 ? 13.445 1.221 3.359 1.00 88.94 210 GLU A C 1
ATOM 1654 O O . GLU A 1 210 ? 13.363 2.136 4.177 1.00 88.94 210 GLU A O 1
ATOM 1659 N N . ILE A 1 211 ? 14.511 1.063 2.571 1.00 91.62 211 ILE A N 1
ATOM 1660 C CA . ILE A 1 211 ? 15.589 2.041 2.426 1.00 91.62 211 ILE A CA 1
ATOM 1661 C C . ILE A 1 211 ? 15.239 2.951 1.241 1.00 91.62 211 ILE A C 1
ATOM 1663 O O . ILE A 1 211 ? 15.607 2.672 0.097 1.00 91.62 211 ILE A O 1
ATOM 1667 N N . GLN A 1 212 ? 14.521 4.047 1.517 1.00 91.38 212 GLN A N 1
ATOM 1668 C CA . GLN A 1 212 ? 13.889 4.901 0.496 1.00 91.38 212 GLN A CA 1
ATOM 1669 C C . GLN A 1 212 ? 14.848 5.391 -0.601 1.00 91.38 212 GLN A C 1
ATOM 1671 O O . GLN A 1 212 ? 14.451 5.498 -1.759 1.00 91.38 212 GLN A O 1
ATOM 1676 N N . MET A 1 213 ? 16.112 5.671 -0.255 1.00 93.94 213 MET A N 1
ATOM 1677 C CA . MET A 1 213 ? 17.139 6.136 -1.200 1.00 93.94 213 MET A CA 1
ATOM 1678 C C . MET A 1 213 ? 17.510 5.096 -2.269 1.00 93.94 213 MET A C 1
ATOM 1680 O O . MET A 1 213 ? 18.037 5.479 -3.312 1.00 93.94 213 MET A O 1
ATOM 1684 N N . LEU A 1 214 ? 17.247 3.810 -2.015 1.00 93.25 214 LEU A N 1
ATOM 1685 C CA . LEU A 1 214 ? 17.570 2.687 -2.900 1.00 93.25 214 LEU A CA 1
ATOM 1686 C C . LEU A 1 214 ? 16.335 2.069 -3.585 1.00 93.25 214 LEU A C 1
ATOM 1688 O O . LEU A 1 214 ? 16.516 1.250 -4.477 1.00 93.25 214 LEU A O 1
ATOM 1692 N N . ASP A 1 215 ? 15.114 2.411 -3.149 1.00 90.94 215 ASP A N 1
ATOM 1693 C CA . ASP A 1 215 ? 13.884 1.616 -3.373 1.00 90.94 215 ASP A CA 1
ATOM 1694 C C . ASP A 1 215 ? 14.037 0.144 -2.917 1.00 90.94 215 ASP A C 1
ATOM 1696 O O . ASP A 1 215 ? 13.529 -0.807 -3.513 1.00 90.94 215 ASP A O 1
ATOM 1700 N N . TRP A 1 216 ? 14.804 -0.082 -1.843 1.00 90.94 216 TRP A N 1
ATOM 1701 C CA . TRP A 1 216 ? 15.088 -1.435 -1.363 1.00 90.94 216 TRP A CA 1
ATOM 1702 C C . TRP A 1 216 ? 14.218 -1.803 -0.159 1.00 90.94 216 TRP A C 1
ATOM 1704 O O . TRP A 1 216 ? 14.420 -1.319 0.956 1.00 90.94 216 TRP A O 1
ATOM 1714 N N . LYS A 1 217 ? 13.236 -2.674 -0.411 1.00 87.88 217 LYS A N 1
ATOM 1715 C CA . LYS A 1 217 ? 12.204 -3.132 0.534 1.00 87.88 217 LYS A CA 1
ATOM 1716 C C . LYS A 1 217 ? 12.595 -4.501 1.115 1.00 87.88 217 LYS A C 1
ATOM 1718 O 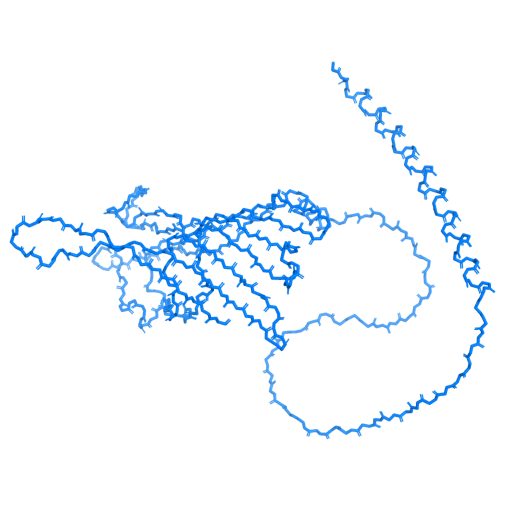O . LYS A 1 217 ? 12.522 -5.498 0.395 1.00 87.88 217 LYS A O 1
ATOM 1723 N N . SER A 1 218 ? 13.021 -4.545 2.382 1.00 77.12 218 SER A N 1
ATOM 1724 C CA . SER A 1 218 ? 13.745 -5.683 2.986 1.00 77.12 218 SER A CA 1
ATOM 1725 C C . SER A 1 218 ? 12.861 -6.823 3.499 1.00 77.12 218 SER A C 1
ATOM 1727 O O . SER A 1 218 ? 13.263 -7.983 3.448 1.00 77.12 218 SER A O 1
ATOM 1729 N N . VAL A 1 219 ? 11.660 -6.501 3.986 1.00 71.69 219 VAL A N 1
ATOM 1730 C CA . VAL A 1 219 ? 10.668 -7.470 4.470 1.00 71.69 219 VAL A CA 1
ATOM 1731 C C . VAL A 1 219 ? 9.394 -7.286 3.663 1.00 71.69 219 VAL A C 1
ATOM 1733 O O . VAL A 1 219 ? 8.805 -6.202 3.650 1.00 71.69 219 VAL A O 1
ATOM 1736 N N . ARG A 1 220 ? 8.969 -8.357 2.990 1.00 70.75 220 ARG A N 1
ATOM 1737 C CA . ARG A 1 220 ? 7.740 -8.412 2.199 1.00 70.75 220 ARG A CA 1
ATOM 1738 C C . ARG A 1 220 ? 6.948 -9.650 2.594 1.00 70.75 220 ARG A C 1
ATOM 1740 O O . ARG A 1 220 ? 7.440 -10.764 2.446 1.00 70.75 220 ARG A O 1
ATOM 1747 N N . THR A 1 221 ? 5.709 -9.455 3.033 1.00 70.06 221 THR A N 1
ATOM 1748 C CA . THR A 1 221 ? 4.697 -10.507 2.913 1.00 70.06 221 THR A CA 1
ATOM 1749 C C . THR A 1 221 ? 4.223 -10.461 1.468 1.00 70.06 221 THR A C 1
ATOM 1751 O O . THR A 1 221 ? 3.582 -9.485 1.086 1.00 70.06 221 THR A O 1
ATOM 1754 N N . GLU A 1 222 ? 4.551 -11.451 0.645 1.00 69.44 222 GLU A N 1
ATOM 1755 C CA . GLU A 1 222 ? 3.928 -11.572 -0.676 1.00 69.44 222 GLU A CA 1
ATOM 1756 C C . GLU A 1 222 ? 2.531 -12.183 -0.480 1.00 69.44 222 GLU A C 1
ATOM 1758 O O . GLU A 1 222 ? 2.383 -13.278 0.062 1.00 69.44 222 GLU A O 1
ATOM 1763 N N . SER A 1 223 ? 1.491 -11.416 -0.817 1.00 68.19 223 SER A N 1
ATOM 1764 C CA . SER A 1 223 ? 0.111 -11.658 -0.375 1.00 68.19 223 SER A CA 1
ATOM 1765 C C . SER A 1 223 ? -0.858 -11.657 -1.555 1.00 68.19 223 SER A C 1
ATOM 1767 O O . SER A 1 223 ? -1.021 -10.646 -2.249 1.00 68.19 223 SER A O 1
ATOM 1769 N N . GLY A 1 224 ? -1.508 -12.799 -1.785 1.00 81.00 224 GLY A N 1
ATOM 1770 C CA . GLY A 1 224 ? -2.640 -12.927 -2.699 1.00 81.00 224 GLY A CA 1
ATOM 1771 C C . GLY A 1 224 ? -3.933 -12.508 -2.007 1.00 81.00 224 GLY A C 1
ATOM 1772 O O . GLY A 1 224 ? -4.489 -11.462 -2.319 1.00 81.00 224 GLY A O 1
ATOM 1773 N N . ALA A 1 225 ? -4.391 -13.307 -1.044 1.00 91.06 225 ALA A N 1
ATOM 1774 C CA . ALA A 1 225 ? -5.527 -12.983 -0.182 1.00 91.06 225 ALA A CA 1
ATOM 1775 C C . ALA A 1 225 ? -5.301 -13.542 1.228 1.00 91.06 225 ALA A C 1
ATOM 1777 O O . ALA A 1 225 ? -4.656 -14.576 1.388 1.00 91.06 225 ALA A O 1
ATOM 1778 N N . GLY A 1 226 ? -5.843 -12.890 2.251 1.00 94.69 226 GLY A N 1
ATOM 1779 C CA . GLY A 1 226 ? -5.666 -13.304 3.636 1.00 94.69 226 GLY A CA 1
ATOM 1780 C C . GLY A 1 226 ? -6.544 -12.541 4.618 1.00 94.69 226 GLY A C 1
ATOM 1781 O O . GLY A 1 226 ? -7.511 -11.872 4.239 1.00 94.69 226 GLY A O 1
ATOM 1782 N N . LEU A 1 227 ? -6.179 -12.655 5.890 1.00 96.25 227 LEU A N 1
ATOM 1783 C CA . LEU A 1 227 ? -6.742 -11.884 6.992 1.00 96.25 227 LEU A CA 1
ATOM 1784 C C . LEU A 1 227 ? -5.663 -11.579 8.031 1.00 96.25 227 LEU A C 1
ATOM 1786 O O . LEU A 1 227 ? -4.688 -12.325 8.159 1.00 96.25 227 LEU A O 1
ATOM 1790 N N . GLY A 1 228 ? -5.856 -10.511 8.799 1.00 95.75 228 GLY A N 1
ATOM 1791 C CA . GLY A 1 228 ? -4.892 -10.100 9.811 1.00 95.75 228 GLY A CA 1
ATOM 1792 C C . GLY A 1 228 ? -5.459 -9.178 10.881 1.00 95.75 228 GLY A C 1
ATOM 1793 O O . GLY A 1 228 ? -6.551 -8.622 10.752 1.00 95.75 228 GLY A O 1
ATOM 1794 N N . ILE A 1 229 ? -4.690 -9.053 11.958 1.00 96.62 229 ILE A N 1
ATOM 1795 C CA . ILE A 1 229 ? -4.878 -8.092 13.040 1.00 96.62 229 ILE A CA 1
ATOM 1796 C C . ILE A 1 229 ? -3.629 -7.215 13.071 1.00 96.62 229 ILE A C 1
ATOM 1798 O O . ILE A 1 229 ? -2.519 -7.725 13.213 1.00 96.62 229 ILE A O 1
ATOM 1802 N N . GLU A 1 230 ? -3.810 -5.905 12.976 1.00 95.38 230 GLU A N 1
ATOM 1803 C CA . GLU A 1 230 ? -2.743 -4.911 13.057 1.00 95.38 230 GLU A CA 1
ATOM 1804 C C . GLU A 1 230 ? -3.004 -3.883 14.154 1.00 95.38 230 GLU A C 1
ATOM 1806 O O . GLU A 1 230 ? -4.131 -3.675 14.603 1.00 95.38 230 GLU A O 1
ATOM 1811 N N . ASN A 1 231 ? -1.940 -3.207 14.584 1.00 95.56 231 ASN A N 1
ATOM 1812 C CA . ASN A 1 231 ? -1.965 -2.173 15.617 1.00 95.56 231 ASN A CA 1
ATOM 1813 C C . ASN A 1 231 ? -2.501 -2.630 16.991 1.00 95.56 231 ASN A C 1
ATOM 1815 O O . ASN A 1 231 ? -2.736 -1.768 17.841 1.00 95.56 231 ASN A O 1
ATOM 1819 N N . TRP A 1 232 ? -2.651 -3.939 17.238 1.00 96.12 232 TRP A N 1
ATOM 1820 C CA . TRP A 1 232 ? -3.141 -4.475 18.512 1.00 96.12 232 TRP A CA 1
ATOM 1821 C C . TRP A 1 232 ? -2.172 -4.117 19.636 1.00 96.12 232 TRP A C 1
ATOM 1823 O O . TRP A 1 232 ? -0.980 -4.424 19.577 1.00 96.12 232 TRP A O 1
ATOM 1833 N N . LYS A 1 233 ? -2.664 -3.412 20.656 1.00 95.06 233 LYS A N 1
ATOM 1834 C CA . LYS A 1 233 ? -1.825 -2.850 21.710 1.00 95.06 233 LYS A CA 1
ATOM 1835 C C . LYS A 1 233 ? -1.507 -3.901 22.773 1.00 95.06 233 LYS A C 1
ATOM 1837 O O . LYS A 1 233 ? -2.281 -4.126 23.702 1.00 95.06 233 LYS A O 1
ATOM 1842 N N . MET A 1 234 ? -0.318 -4.489 22.684 1.00 92.62 234 MET A N 1
ATOM 1843 C CA . MET A 1 234 ? 0.167 -5.490 23.635 1.00 92.62 234 MET A CA 1
ATOM 1844 C C . MET A 1 234 ? 1.258 -4.892 24.533 1.00 92.62 234 MET A C 1
ATOM 1846 O O . MET A 1 234 ? 2.424 -4.761 24.157 1.00 92.62 234 MET A O 1
ATOM 1850 N N . GLY A 1 235 ? 0.861 -4.498 25.748 1.00 91.81 235 GLY A N 1
ATOM 1851 C CA . GLY A 1 235 ? 1.755 -3.891 26.738 1.00 91.81 235 GLY A CA 1
ATOM 1852 C C . GLY A 1 235 ? 2.340 -2.549 26.256 1.00 91.81 235 GLY A C 1
ATOM 1853 O O . GLY A 1 235 ? 1.564 -1.633 25.968 1.00 91.81 235 GLY A O 1
ATOM 1854 N N . PRO A 1 236 ? 3.679 -2.394 26.190 1.00 94.19 236 PRO A N 1
ATOM 1855 C CA . PRO A 1 236 ? 4.322 -1.182 25.678 1.00 94.19 236 PRO A CA 1
ATOM 1856 C C . PRO A 1 236 ? 4.352 -1.105 24.141 1.00 94.19 236 PRO A C 1
ATOM 1858 O O . PRO A 1 236 ? 4.700 -0.056 23.603 1.00 94.19 236 PRO A O 1
ATOM 1861 N N . GLY A 1 237 ? 4.038 -2.200 23.439 1.00 94.06 237 GLY A N 1
ATOM 1862 C CA . GLY A 1 237 ? 4.184 -2.321 21.990 1.00 94.06 237 GLY A CA 1
ATOM 1863 C C . GLY A 1 237 ? 2.863 -2.387 21.224 1.00 94.06 237 GLY A C 1
ATOM 1864 O O . GLY A 1 237 ? 1.764 -2.343 21.784 1.00 94.06 237 GLY A O 1
ATOM 1865 N N . LYS A 1 238 ? 3.006 -2.529 19.907 1.00 95.06 238 LYS A N 1
ATOM 186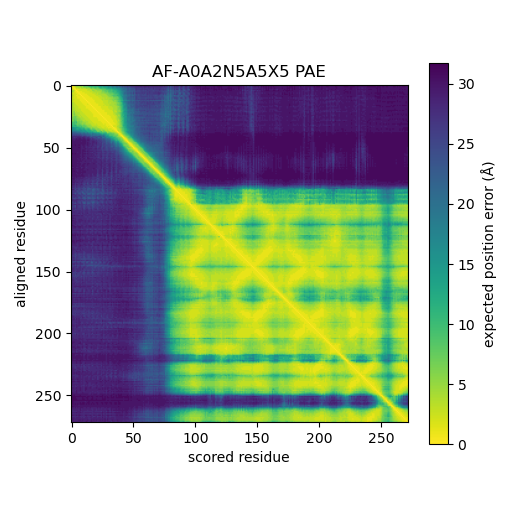6 C CA . LYS A 1 2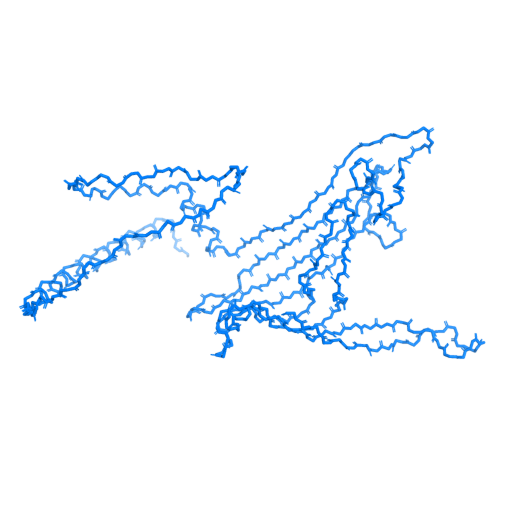38 ? 1.967 -3.009 18.994 1.00 95.06 238 LYS A CA 1
ATOM 1867 C C . LYS A 1 238 ? 2.380 -4.385 18.486 1.00 95.06 238 LYS A C 1
ATOM 1869 O O . LYS A 1 238 ? 3.572 -4.617 18.321 1.00 95.06 238 LYS A O 1
ATOM 1874 N N . PHE A 1 239 ? 1.400 -5.238 18.231 1.00 94.31 239 PHE A N 1
ATOM 1875 C CA . PHE A 1 239 ? 1.569 -6.556 17.637 1.00 94.31 239 PHE A CA 1
ATOM 1876 C C . PHE A 1 239 ? 0.745 -6.628 16.350 1.00 94.31 239 PHE A C 1
ATOM 1878 O O . PHE A 1 239 ? -0.416 -6.205 16.327 1.00 94.31 239 PHE A O 1
ATOM 1885 N N . ASN A 1 240 ? 1.350 -7.153 15.291 1.00 94.06 240 ASN A N 1
ATOM 1886 C CA . ASN A 1 240 ? 0.717 -7.400 14.005 1.00 94.06 240 ASN A CA 1
ATOM 1887 C C . ASN A 1 240 ? 0.823 -8.894 13.681 1.00 94.06 240 ASN A C 1
ATOM 1889 O O . ASN A 1 240 ? 1.893 -9.487 13.807 1.00 94.06 240 ASN A O 1
ATOM 1893 N N . VAL A 1 241 ? -0.270 -9.501 13.224 1.00 94.12 241 VAL A N 1
ATOM 1894 C CA . VAL A 1 241 ? -0.298 -10.898 12.775 1.00 94.12 241 VAL A CA 1
ATOM 1895 C C . VAL A 1 241 ? -1.199 -11.048 11.557 1.00 94.12 241 VAL A C 1
ATOM 1897 O O . VAL A 1 241 ? -2.331 -10.570 11.560 1.00 94.12 241 VAL A O 1
ATOM 1900 N N . ALA A 1 242 ? -0.720 -11.738 10.523 1.00 94.81 242 ALA A N 1
ATOM 1901 C CA . ALA A 1 242 ? -1.504 -12.045 9.331 1.00 94.81 242 ALA A CA 1
ATOM 1902 C C . ALA A 1 242 ? -1.301 -13.490 8.871 1.00 94.81 242 ALA A C 1
ATOM 1904 O O . ALA A 1 242 ? -0.194 -14.026 8.929 1.00 94.81 242 ALA A O 1
ATOM 1905 N N . VAL A 1 243 ? -2.375 -14.093 8.359 1.00 94.62 243 VAL A N 1
ATOM 1906 C CA . VAL A 1 243 ? -2.332 -15.345 7.598 1.00 94.62 243 VAL A CA 1
ATOM 1907 C C . VAL A 1 243 ? -2.714 -15.019 6.163 1.00 94.62 243 VAL A C 1
ATOM 1909 O O . VAL A 1 243 ? -3.824 -14.546 5.905 1.00 94.62 243 VAL A O 1
ATOM 1912 N N . VAL A 1 244 ? -1.796 -15.267 5.230 1.00 93.38 244 VAL A N 1
ATOM 1913 C CA . VAL A 1 244 ? -1.985 -14.969 3.804 1.00 93.38 244 VAL A CA 1
ATOM 1914 C C . VAL A 1 244 ? -1.746 -16.197 2.937 1.00 93.38 244 VAL A C 1
ATOM 1916 O O . VAL A 1 244 ? -0.912 -17.046 3.243 1.00 93.38 244 VAL A O 1
ATOM 1919 N N . ARG A 1 245 ? -2.469 -16.259 1.822 1.00 92.06 245 ARG A N 1
ATOM 1920 C CA . ARG A 1 245 ? -2.311 -17.223 0.736 1.00 92.06 245 ARG A CA 1
ATOM 1921 C C . ARG A 1 245 ? -1.594 -16.574 -0.441 1.00 92.06 245 ARG A C 1
ATOM 1923 O O . ARG A 1 245 ? -1.941 -15.462 -0.841 1.00 92.06 245 ARG A O 1
ATOM 1930 N N . GLN A 1 246 ? -0.696 -17.326 -1.063 1.00 88.38 246 GLN A N 1
ATOM 1931 C CA . GLN A 1 246 ? -0.221 -17.097 -2.426 1.00 88.38 246 GLN A CA 1
ATOM 1932 C C . GLN A 1 246 ? -0.321 -18.425 -3.190 1.00 88.38 246 GLN A C 1
ATOM 1934 O O . GLN A 1 246 ? -0.235 -19.493 -2.593 1.00 88.38 246 GLN A O 1
ATOM 1939 N N . ASP A 1 247 ? -0.519 -18.384 -4.504 1.00 87.69 247 ASP A N 1
ATOM 1940 C CA . ASP A 1 247 ? -0.439 -19.586 -5.337 1.00 87.69 247 ASP A CA 1
ATOM 1941 C C . ASP A 1 247 ? 0.758 -19.446 -6.278 1.00 87.69 247 ASP A C 1
ATOM 1943 O O . ASP A 1 247 ? 0.936 -18.407 -6.917 1.00 87.69 247 ASP A O 1
ATOM 1947 N N . LEU A 1 248 ? 1.594 -20.482 -6.344 1.00 84.31 248 LEU A N 1
ATOM 1948 C CA . LEU A 1 248 ? 2.836 -20.494 -7.110 1.00 84.31 248 LEU A CA 1
ATOM 1949 C C . LEU A 1 248 ? 2.766 -21.539 -8.223 1.00 84.31 248 LEU A C 1
ATOM 1951 O O . LEU A 1 248 ? 2.419 -22.695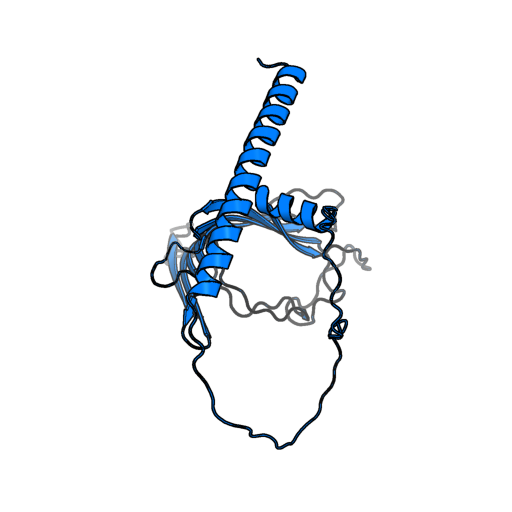 -7.988 1.00 84.31 248 LEU A O 1
ATOM 1955 N N . ASN A 1 249 ? 3.161 -21.151 -9.434 1.00 82.94 249 ASN A N 1
ATOM 1956 C CA . ASN A 1 249 ? 3.289 -22.066 -10.567 1.00 82.94 249 ASN A CA 1
ATOM 1957 C C . ASN A 1 249 ? 4.616 -22.829 -10.470 1.00 82.94 249 ASN A C 1
ATOM 1959 O O . ASN A 1 249 ? 5.628 -22.430 -11.052 1.00 82.94 249 ASN A O 1
ATOM 1963 N N . ALA A 1 250 ? 4.617 -23.930 -9.721 1.00 74.56 250 ALA A N 1
ATOM 1964 C CA . ALA A 1 250 ? 5.745 -24.845 -9.675 1.00 74.56 250 ALA A CA 1
ATOM 1965 C C . ALA A 1 250 ? 5.891 -25.559 -11.026 1.00 74.56 250 ALA A C 1
ATOM 1967 O O . ALA A 1 250 ? 4.913 -26.009 -11.626 1.00 74.56 250 ALA A O 1
ATOM 1968 N N . ARG A 1 251 ? 7.122 -25.696 -11.523 1.00 65.94 251 ARG A N 1
ATOM 1969 C CA . ARG A 1 251 ? 7.383 -26.585 -12.663 1.00 65.94 251 ARG A CA 1
ATOM 1970 C C . ARG A 1 251 ? 7.227 -28.034 -12.201 1.00 65.94 251 ARG A C 1
ATOM 1972 O O . ARG A 1 251 ? 7.613 -28.361 -11.079 1.00 65.94 251 ARG A O 1
ATOM 1979 N N . ALA A 1 252 ? 6.644 -28.882 -13.045 1.00 57.62 252 ALA A N 1
ATOM 1980 C CA . ALA A 1 252 ? 6.519 -30.305 -12.750 1.00 57.62 252 ALA A CA 1
ATOM 1981 C C . ALA A 1 252 ? 7.903 -30.947 -12.527 1.00 57.62 252 ALA A C 1
ATOM 1983 O O . ALA A 1 252 ? 8.889 -30.526 -13.131 1.00 57.62 252 ALA A O 1
ATOM 1984 N N . LEU A 1 253 ? 7.969 -31.984 -11.683 1.00 58.06 253 LEU A N 1
ATOM 1985 C CA . LEU A 1 253 ? 9.201 -32.764 -11.485 1.00 58.06 253 LEU A CA 1
ATOM 1986 C C . LEU A 1 253 ? 9.580 -33.604 -12.718 1.00 58.06 253 LEU A C 1
ATOM 1988 O O . LEU A 1 253 ? 10.728 -34.026 -12.825 1.00 58.06 253 LEU A O 1
ATOM 1992 N N . ASP A 1 254 ? 8.630 -33.852 -13.621 1.00 58.72 254 ASP A N 1
ATOM 1993 C CA . ASP A 1 254 ? 8.846 -34.609 -14.852 1.00 58.72 254 ASP A CA 1
ATOM 1994 C C . ASP A 1 254 ? 9.142 -33.668 -16.032 1.00 58.72 254 ASP A C 1
ATOM 1996 O O . ASP A 1 254 ? 8.283 -32.885 -16.461 1.00 58.72 254 ASP A O 1
ATOM 2000 N N . TYR A 1 255 ? 10.391 -33.733 -16.500 1.00 54.25 255 TYR A N 1
ATOM 2001 C CA . TYR A 1 255 ? 11.029 -32.745 -17.375 1.00 54.25 255 TYR A CA 1
ATOM 2002 C C . TYR A 1 255 ? 10.650 -32.893 -18.858 1.00 54.25 255 TYR A C 1
ATOM 2004 O O . TYR A 1 255 ? 10.645 -31.891 -19.570 1.00 54.25 255 TYR A O 1
ATOM 2012 N N . ASP A 1 256 ? 10.333 -34.113 -19.313 1.00 58.53 256 ASP A N 1
ATOM 2013 C CA . ASP A 1 256 ? 10.065 -34.421 -20.730 1.00 58.53 256 ASP A CA 1
ATOM 2014 C C . ASP A 1 256 ? 8.570 -34.359 -21.087 1.00 58.53 256 ASP A C 1
ATOM 2016 O O . ASP A 1 256 ? 8.197 -33.879 -22.157 1.00 58.53 256 ASP A O 1
ATOM 2020 N N . THR A 1 257 ? 7.690 -34.857 -20.212 1.00 56.28 257 THR A N 1
ATOM 2021 C CA . THR A 1 257 ? 6.336 -35.270 -20.635 1.00 56.28 257 THR A CA 1
ATOM 2022 C C . THR A 1 257 ? 5.260 -34.190 -20.501 1.00 56.28 257 THR A C 1
ATOM 2024 O O . THR A 1 257 ? 4.209 -34.277 -21.135 1.00 56.28 257 THR A O 1
ATOM 2027 N N . SER A 1 258 ? 5.454 -33.206 -19.619 1.00 60.72 258 SER A N 1
ATOM 2028 C CA . SER A 1 258 ? 4.324 -32.464 -19.038 1.00 60.72 258 SER A CA 1
ATOM 2029 C C . SER A 1 258 ? 3.970 -31.148 -19.735 1.00 60.72 258 SER A C 1
ATOM 2031 O O . SER A 1 258 ? 2.785 -30.856 -19.886 1.00 60.72 258 SER A O 1
ATOM 2033 N N . GLY A 1 259 ? 4.957 -30.316 -20.092 1.00 59.38 259 GLY A N 1
ATOM 2034 C CA . GLY A 1 259 ? 4.765 -28.968 -20.661 1.00 59.38 259 GLY A CA 1
ATOM 2035 C C . GLY A 1 259 ? 4.010 -27.959 -19.773 1.00 59.38 259 GLY A C 1
ATOM 2036 O O . GLY A 1 259 ? 3.838 -26.808 -20.166 1.00 59.38 259 GLY A O 1
ATOM 2037 N N . ASN A 1 260 ? 3.564 -28.369 -18.583 1.00 62.34 260 ASN A N 1
ATOM 2038 C CA . ASN A 1 260 ? 2.604 -27.655 -17.743 1.00 62.34 260 ASN A CA 1
ATOM 2039 C C . ASN A 1 260 ? 3.188 -27.356 -16.355 1.00 62.34 260 ASN A C 1
ATOM 2041 O O . ASN A 1 260 ? 3.854 -28.193 -15.745 1.00 62.34 260 ASN A O 1
ATOM 2045 N N . SER A 1 261 ? 2.889 -26.172 -15.820 1.00 70.81 261 SER A N 1
ATOM 2046 C CA . SER A 1 261 ? 3.148 -25.847 -14.416 1.00 70.81 261 SER A CA 1
ATOM 2047 C C . SER A 1 261 ? 2.046 -26.398 -13.512 1.00 70.81 261 SER A C 1
ATOM 2049 O O . SER A 1 261 ? 0.866 -26.158 -13.767 1.00 70.81 261 SER A O 1
ATOM 2051 N N . LEU A 1 262 ? 2.424 -27.052 -12.416 1.00 77.19 262 LEU A N 1
ATOM 2052 C CA . LEU A 1 262 ? 1.510 -27.374 -11.327 1.00 77.19 262 LEU A CA 1
ATOM 2053 C C . LEU A 1 262 ? 1.314 -26.126 -10.457 1.00 77.19 262 LEU A C 1
ATOM 2055 O O . LEU A 1 262 ? 2.270 -25.616 -9.873 1.00 77.19 262 LEU A O 1
ATOM 2059 N N . GLN A 1 263 ? 0.077 -25.649 -10.333 1.00 84.00 263 GLN A N 1
ATOM 2060 C CA . GLN A 1 263 ? -0.243 -24.616 -9.353 1.00 84.00 263 GLN A CA 1
ATOM 2061 C C . GLN A 1 263 ? -0.222 -25.231 -7.945 1.00 84.00 263 GLN A C 1
ATOM 2063 O O . GLN A 1 263 ? -0.988 -26.146 -7.647 1.00 84.00 263 GLN A O 1
ATOM 2068 N N . ILE A 1 264 ? 0.660 -24.729 -7.082 1.00 87.00 264 ILE A N 1
ATOM 2069 C CA . ILE A 1 264 ? 0.765 -25.117 -5.674 1.00 87.00 264 ILE A CA 1
ATOM 2070 C C . ILE A 1 264 ? 0.268 -23.959 -4.816 1.00 87.00 264 ILE A C 1
ATOM 2072 O O . ILE A 1 264 ? 0.748 -22.832 -4.935 1.00 87.00 264 ILE A O 1
ATOM 2076 N N . ASN A 1 265 ? -0.674 -24.249 -3.923 1.00 89.69 265 ASN A N 1
ATOM 2077 C CA . ASN A 1 265 ? -1.102 -23.302 -2.905 1.00 89.69 265 ASN A CA 1
ATOM 2078 C C . ASN A 1 265 ? -0.059 -23.216 -1.777 1.00 89.69 265 ASN A C 1
ATOM 2080 O O . ASN A 1 265 ? 0.277 -24.230 -1.164 1.00 89.69 265 ASN A O 1
ATOM 2084 N N . THR A 1 266 ? 0.418 -22.010 -1.475 1.00 89.94 266 THR A N 1
ATOM 2085 C CA . THR A 1 266 ? 1.224 -21.712 -0.288 1.00 89.94 266 THR A CA 1
ATOM 2086 C C . THR A 1 266 ? 0.441 -20.824 0.676 1.00 89.94 266 THR A C 1
ATOM 2088 O O . THR A 1 266 ? -0.421 -20.031 0.290 1.00 89.94 266 THR A O 1
ATOM 2091 N N . ASN A 1 267 ? 0.726 -20.977 1.968 1.00 92.06 267 ASN A N 1
ATOM 2092 C CA . ASN A 1 267 ? 0.145 -20.157 3.025 1.00 92.06 267 ASN A CA 1
ATOM 2093 C C . ASN A 1 267 ? 1.274 -19.728 3.963 1.00 92.06 267 ASN A C 1
ATOM 2095 O O . ASN A 1 267 ? 2.119 -20.551 4.322 1.00 92.06 267 ASN A O 1
ATOM 2099 N N . ALA A 1 268 ? 1.292 -18.455 4.342 1.00 90.44 268 ALA A N 1
ATOM 2100 C CA . ALA A 1 268 ? 2.300 -17.858 5.205 1.00 90.44 268 ALA A CA 1
ATOM 2101 C C . ALA A 1 268 ? 1.649 -17.236 6.446 1.00 90.44 268 ALA A C 1
ATOM 2103 O O . ALA A 1 268 ? 0.561 -16.663 6.372 1.00 90.44 268 ALA A O 1
ATOM 2104 N N . LEU A 1 269 ? 2.349 -17.345 7.574 1.00 92.81 269 LEU A N 1
ATOM 2105 C CA . LEU A 1 269 ? 2.045 -16.671 8.832 1.00 92.81 269 LEU A CA 1
ATOM 2106 C C . LEU A 1 269 ? 3.132 -15.618 9.062 1.00 92.81 269 LEU A C 1
ATOM 2108 O O . LEU A 1 269 ? 4.307 -15.963 9.163 1.00 92.81 269 LEU A O 1
ATOM 2112 N N . ASP A 1 270 ? 2.736 -14.352 9.126 1.00 90.88 270 ASP A N 1
ATOM 2113 C CA . ASP A 1 270 ? 3.620 -13.205 9.353 1.00 90.88 270 ASP A CA 1
ATOM 2114 C C . ASP A 1 270 ? 3.269 -12.576 10.708 1.00 90.88 270 ASP A C 1
ATOM 2116 O O . ASP A 1 270 ? 2.087 -12.420 11.026 1.00 90.88 270 ASP A O 1
ATOM 2120 N N . ILE A 1 271 ? 4.282 -12.292 11.530 1.00 91.94 271 ILE A N 1
ATOM 2121 C CA . ILE A 1 271 ? 4.155 -11.826 12.919 1.00 91.94 271 ILE A CA 1
ATOM 2122 C C . ILE A 1 271 ? 5.221 -10.753 13.165 1.00 91.94 271 ILE A C 1
ATOM 2124 O O . ILE A 1 271 ? 6.397 -10.997 12.882 1.00 91.94 271 ILE A O 1
ATOM 2128 N N . ARG A 1 272 ? 4.823 -9.584 13.686 1.00 90.06 272 ARG A N 1
ATOM 2129 C CA . ARG A 1 272 ? 5.695 -8.410 13.898 1.00 90.06 272 ARG A CA 1
ATOM 2130 C C . ARG A 1 272 ? 5.325 -7.628 15.157 1.00 90.06 272 ARG A C 1
ATOM 2132 O O . ARG A 1 272 ? 4.108 -7.472 15.401 1.00 90.06 272 ARG A O 1
#

Solvent-accessible surface area (backbone atoms only — not comparable to full-atom values): 16577 Å² total; per-residue (Å²): 130,82,53,74,65,59,48,48,56,51,48,53,49,52,52,48,54,52,52,54,50,59,49,50,53,51,53,50,55,50,51,52,57,50,52,60,62,72,70,61,79,88,82,78,88,80,89,84,88,89,85,90,81,89,87,89,83,90,87,88,82,92,86,80,78,89,83,80,81,91,73,92,75,99,68,86,83,74,84,77,84,74,78,44,74,64,56,54,51,51,48,50,41,64,71,67,28,56,46,78,51,73,52,74,50,71,85,85,81,80,48,98,82,58,71,58,78,66,61,59,79,59,67,75,35,44,87,95,40,69,71,51,27,36,41,37,47,33,41,36,36,51,77,42,79,55,97,82,26,39,31,30,44,36,40,24,41,32,35,36,38,46,70,82,52,101,72,74,63,80,35,94,92,53,67,15,35,73,45,78,66,28,45,29,42,39,29,30,43,79,42,89,93,40,42,82,14,40,43,35,45,32,19,58,63,67,90,62,46,68,45,75,64,26,72,36,66,80,49,75,60,80,46,53,40,34,39,36,41,33,66,26,75,56,85,98,45,62,40,32,42,34,45,30,30,37,75,42,75,40,73,51,93,58,84,85,84,61,98,52,63,46,75,42,82,45,76,49,79,49,78,86

Secondary structure (DSSP, 8-state):
---HHHHHHHHHHHHHHHHHHHHHHHHHHHHHHHHHHHT-PPP-----------------------------------------HHHHHHHHHHHH-EEEEEEEE-----BTTBS----STTTT-STT---EEEEEEEEEEEEEEETTEEEEEEEEEEEEEESSSS-----TTSS---EEEEEEEEEES--TT-TTSEEEEEE-----EEETTTTEEEE----SEEEEEEEEEETTEEEEEEEEEEEEEEEPS-TTT--SEEEEEEEEEEE-

Radius of gyration: 29.88 Å; Cα contacts (8 Å, |Δi|>4): 381; chains: 1; bounding box: 67×73×81 Å

InterPro domains:
  IPR003192 Porin, LamB-type [PF02264] (98-272)
  IPR021570 LamB-type porin N-terminal domain [PF11471] (3-32)
  IPR036998 Porin, LamB-type superfamily [G3DSA:2.40.170.10] (96-272)
  IPR050286 Gram-negative Bacterial Carbohydrate Uptake Porin [PTHR38762] (76-272)

Organism: Klebsiella variicola (NCBI:txid244366)

pLDDT: mean 79.58, std 22.43, range [24.3, 98.19]

Sequence (272 aa):
SLTVEERLALLEKQLQENTEELKSTKAELTRYRQADKANRNPVSSADEKIQPTTNSATSTIAATSSTSNKTGNSATTKVNNDLTLKEISDFVKNDIGFSYNGYFRSGWGTANHGSPKEYAIGSLGRFGNEYTSWFDLQLKQKVYDQDGKTAHAVVMLDGNVGEQYNNAVFDKDTESNLQFSDIYLTTKGFLNFAPEADFWVGKHYLPKYEIQMLDWKSVRTESGAGLGIENWKMGPGKFNVAVVRQDLNARALDYDTSGNSLQINTNALDIR

Nearest PDB structures (foldseek):
  2mpr-assembly1_A  TM=8.062E-01  e=2.258E-07  Salmonella enterica subsp. enterica serovar Typhimurium
  8xcj-assembly1_B  TM=8.348E-01  e=1.462E-06  Shigella sonnei
  1af6-assembly1_A  TM=8.179E-01  e=2.587E-06  Escherichia coli